Protein 7RCQ (pdb70)

B-factor: mean 12.88, std 7.91, range [1.81, 44.61]

Nearest PDB structures (foldseek):
  7rcq-assembly1_A-2  TM=1.004E+00  e=1.496E-55  Ktedonobacter racemifer
  2btm-assembly1_B  TM=9.455E-01  e=5.444E-33  Geobacillus stearothermophilus
  4y96-assembly1_A  TM=9.546E-01  e=8.063E-32  Gemmata obscuriglobus
  1kv5-assembly1_B  TM=9.465E-01  e=2.029E-26  Trypanosoma brucei brucei
  1tcd-assembly1_A  TM=9.162E-01  e=3.433E-27  Trypanosoma cruzi

Foldseek 3Di:
DEAFEAEEDADADAAQVRLLVLCVVQVVLLVVLQVDPSFHAAEYEYEPNNLVSNQVNCVCPYFYEYADAFQDQDDDDPPGHYLVRRVVRGQEYEFADVCCCPVVVDDLQRLQSNLVSCVVSNHAYAYEFEEEPVCVVVVNGLVRLLVSCCRNVPDDDLVVLLRYEYEYEHNNQAPPLDFDFLVVQLVVLVSNLVSSCVVRNDVSSVRHAYAYEGNDFLVCLLRNVVDPSHRYYHYYPCSSDSRSSSSSNSD

Secondary structure (DSSP, 8-state):
-PPPEEEEE--S---HHHHHHHHHHHHHHHHHHTTSTTPPEEEEE--GGGHHHHHHHHT---EEEES---SSSSSS-TT---HHHHHHH-SEEEES-HHHHHHS---HHHHHHHHHHHHHTT-EEEEEE---HHHHHTT-HHHHHHHHHHHHT-S--HHHHTT-EEEE--GGGSSSS-PPPHHHHHHHHHHHHHHHHHHH-HHHHHH-EEEEESS--TTTHHHHHTSTT--EEEE-GGGGSTHHHHHHHH-

InterPro domains:
  IPR000652 Triosephosphate isomerase [PF00121] (11-262)
  IPR000652 Triosephosphate isomerase [PS51440] (9-263)
  IPR000652 Triosephosphate isomerase [PTHR21139] (7-264)
  IPR000652 Triosephosphate isomerase [TIGR00419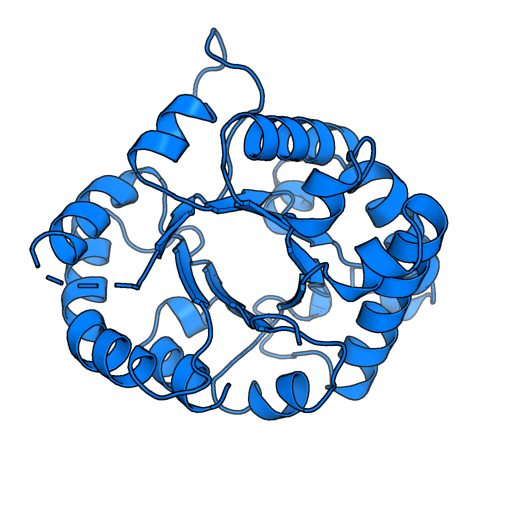] (11-256)
  IPR000652 Triosephosphate isomerase [cd00311] (11-262)
  IPR013785 Aldolase-type TIM barrel [G3DSA:3.20.20.70] (1-268)
  IPR020861 Triosephosphate isomeras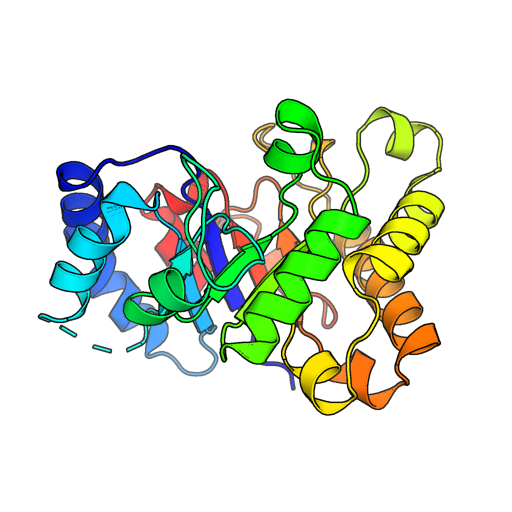e, active site [PS00171] (180-190)
  IPR022896 Triosephosphate isomerase, bacterial/eukaryotic [MF_00147_B] (8-263)
  IPR035990 Triosephosphate isomerase superfamily [SSF51351] (8-263)

Structure (mmCIF, N/CA/C/O backbone):
data_7RCQ
#
_entry.id   7RCQ
#
_cell.length_a   64.580
_cell.length_b   54.741
_cell.length_c   74.843
_cell.angle_alpha   90.000
_cell.angle_beta   115.196
_cell.angle_gamma   90.000
#
_symmetry.space_group_name_H-M   'C 1 2 1'
#
loop_
_entity.id
_entity.type
_entity.pdbx_description
1 polymer 'Triosephosphate isomerase'
2 non-polymer 'NITRATE ION'
3 water water
#
loop_
_atom_site.group_PDB
_atom_site.id
_atom_site.type_symbol
_atom_site.label_atom_id
_atom_site.label_alt_id
_atom_site.label_comp_id
_atom_site.label_asym_id
_atom_site.label_entity_id
_atom_site.label_seq_id
_atom_site.pdbx_PDB_ins_code
_atom_site.Cartn_x
_atom_site.Cartn_y
_atom_site.Cartn_z
_atom_site.occupancy
_atom_site.B_iso_or_equiv
_atom_site.auth_seq_id
_atom_site.auth_comp_id
_atom_site.auth_asym_id
_atom_site.auth_atom_id
_atom_site.pdbx_PDB_model_num
ATOM 1 N N . GLY A 1 7 ? -3.23783 18.02238 35.31324 1.000 35.49241 7 GLY A N 1
ATOM 2 C CA . GLY A 1 7 ? -3.96382 16.84374 34.88151 1.000 23.98105 7 GLY A CA 1
ATOM 3 C C . GLY A 1 7 ? -4.16405 16.79381 33.37882 1.000 30.40893 7 GLY A C 1
ATOM 4 O O . GLY A 1 7 ? -5.03084 16.08226 32.87303 1.000 30.66478 7 GLY A O 1
ATOM 5 N N . ARG A 1 8 ? -3.35906 17.55815 32.65348 1.000 21.77773 8 ARG A N 1
ATOM 6 C CA . ARG A 1 8 ? -3.44783 17.58555 31.19964 1.000 23.32825 8 ARG A CA 1
ATOM 7 C C . ARG A 1 8 ? -2.50671 16.54470 30.61173 1.000 18.16173 8 ARG A C 1
ATOM 8 O O . ARG A 1 8 ? -1.35768 16.42789 31.04030 1.000 21.31232 8 ARG A O 1
ATOM 16 N N . THR A 1 9 ? -2.99682 15.79210 29.62647 1.000 16.65499 9 THR A N 1
ATOM 17 C CA . THR A 1 9 ? -2.13065 14.85823 28.91512 1.000 17.39578 9 THR A CA 1
ATOM 18 C C . THR A 1 9 ? -1.14325 15.63237 28.05462 1.000 15.72583 9 THR A C 1
ATOM 19 O O . THR A 1 9 ? -1.54681 16.48008 27.25043 1.000 14.82802 9 THR A O 1
ATOM 23 N N . ALA A 1 10 ? 0.14462 15.33469 28.22249 1.000 15.31405 10 ALA A N 1
ATOM 24 C CA . ALA A 1 10 ? 1.19885 15.99266 27.46450 1.000 10.17515 10 ALA A CA 1
ATOM 25 C C . ALA A 1 10 ? 1.24664 15.46098 26.03409 1.000 8.23932 10 ALA A C 1
ATOM 26 O O . ALA A 1 10 ? 0.76988 14.36416 25.73393 1.000 9.07926 10 ALA A O 1
ATOM 28 N N . ILE A 1 11 ? 1.82236 16.27123 25.14523 1.000 6.16951 11 ILE A N 1
ATOM 29 C CA . ILE A 1 11 ? 1.89159 15.96283 23.71663 1.000 7.94547 11 ILE A CA 1
ATOM 30 C C . ILE A 1 11 ? 3.29028 16.27024 23.20359 1.000 5.91192 11 ILE A C 1
ATOM 31 O O . ILE A 1 11 ? 3.81894 17.36108 23.43898 1.000 6.00446 11 ILE A O 1
ATOM 36 N N . ILE A 1 12 ? 3.87864 15.31311 22.48509 1.000 6.17902 12 ILE A N 1
ATOM 37 C CA . ILE A 1 12 ? 5.11155 15.51399 21.72930 1.000 6.20815 12 ILE A CA 1
ATOM 38 C C . ILE A 1 12 ? 4.74483 15.30509 20.27003 1.000 6.22012 12 ILE A C 1
ATOM 39 O O . ILE A 1 12 ? 4.42974 14.17990 19.86118 1.000 6.75694 12 ILE A O 1
ATOM 44 N N . ALA A 1 13 ? 4.76459 16.38583 19.49449 1.000 4.81127 13 ALA A N 1
ATOM 45 C CA . ALA A 1 13 ? 4.39616 16.37123 18.08752 1.000 4.68492 13 ALA A CA 1
ATOM 46 C C . ALA A 1 13 ? 5.62172 16.67410 17.24042 1.000 5.10702 13 ALA A C 1
ATOM 47 O O . ALA A 1 13 ? 6.34155 17.64678 17.49998 1.000 6.62027 13 ALA A O 1
ATOM 49 N N . GLY A 1 14 ? 5.85602 15.84094 16.22947 1.000 3.67767 14 GLY A N 1
ATOM 50 C CA . GLY A 1 14 ? 7.01277 16.02208 15.37790 1.000 4.83133 14 GLY A CA 1
ATOM 51 C C . GLY A 1 14 ? 6.65280 16.62454 14.03681 1.000 3.23819 14 GLY A C 1
ATOM 52 O O . GLY A 1 14 ? 5.99473 15.97620 13.22015 1.000 4.40927 14 GLY A O 1
ATOM 53 N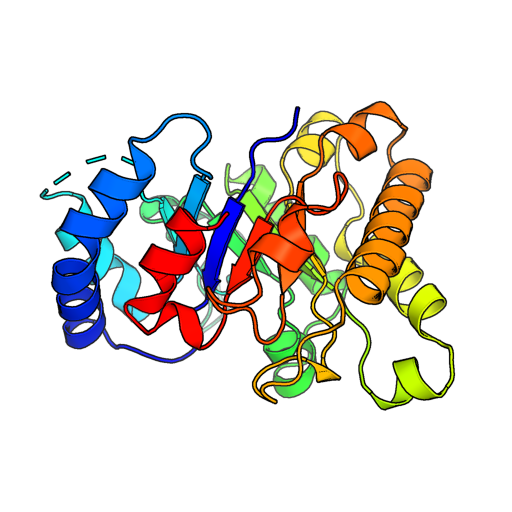 N . ASN A 1 15 ? 7.08226 17.86384 13.80454 1.000 3.82156 15 ASN A N 1
ATOM 54 C CA . ASN A 1 15 ? 6.86039 18.55116 12.53271 1.000 3.26140 15 ASN A CA 1
ATOM 55 C C . ASN A 1 15 ? 8.06167 18.30893 11.62419 1.000 4.18000 15 ASN A C 1
ATOM 56 O O . ASN A 1 15 ? 9.09975 18.95862 11.76420 1.000 4.60335 15 ASN A O 1
ATOM 61 N N . TRP A 1 16 ? 7.92458 17.37613 10.67617 1.000 4.34280 16 TRP A N 1
ATOM 62 C CA . TRP A 1 16 ? 9.03241 17.08393 9.76250 1.000 4.36544 16 TRP A CA 1
ATOM 63 C C . TRP A 1 16 ? 9.31189 18.21232 8.76978 1.000 4.28761 16 TRP A C 1
ATOM 64 O O . TRP A 1 16 ? 10.38617 18.21901 8.14487 1.000 4.60298 16 TRP A O 1
ATOM 75 N N . LYS A 1 17 ? 8.37197 19.13488 8.59342 1.000 5.42291 17 LYS A N 1
ATOM 76 C CA . LYS A 1 17 ? 8.45942 20.19734 7.57707 1.000 2.74468 17 LYS A CA 1
ATOM 77 C C . LYS A 1 17 ? 8.65343 19.52381 6.22402 1.000 2.93987 17 LYS A C 1
ATOM 78 O O . LYS A 1 17 ? 8.10864 18.43619 5.97924 1.000 4.84725 17 LYS A O 1
ATOM 84 N N . MET A 1 18 ? 9.37899 20.15463 5.30762 1.000 2.43399 18 MET A N 1
ATOM 85 C CA . MET A 1 18 ? 9.41383 19.59317 3.95410 1.000 5.65911 18 MET A CA 1
ATOM 86 C C . MET A 1 18 ? 10.67376 18.73355 3.82681 1.000 5.27446 18 MET A C 1
ATOM 87 O O . MET A 1 18 ? 11.69053 19.06044 3.21319 1.000 4.49767 18 MET A O 1
ATOM 92 N N . ASN A 1 19 ? 10.55961 17.58548 4.50151 1.000 3.81417 19 ASN A N 1
ATOM 93 C CA . ASN A 1 19 ? 11.59376 16.56518 4.58524 1.000 4.55416 19 ASN A CA 1
ATOM 94 C C . ASN A 1 19 ? 10.94643 15.19570 4.60850 1.000 3.76733 19 ASN A C 1
ATOM 95 O O . ASN A 1 19 ? 9.97421 14.98076 5.34233 1.000 4.51354 19 ASN A O 1
ATOM 100 N N . TYR A 1 20 ? 11.53670 14.28006 3.82468 1.000 3.53429 20 TYR A N 1
ATOM 101 C CA . TYR A 1 20 ? 11.24693 12.85167 3.72371 1.000 3.43885 20 TYR A CA 1
ATOM 102 C C . TYR A 1 20 ? 10.04535 12.58732 2.82831 1.000 4.25551 20 TYR A C 1
ATOM 103 O O . TYR A 1 20 ? 8.90329 12.64842 3.28963 1.000 4.70347 20 TYR A O 1
ATOM 112 N N . GLY A 1 21 ? 10.31709 12.28034 1.54718 1.000 5.16915 21 GLY A N 1
ATOM 113 C CA . GLY A 1 21 ? 9.30798 11.80702 0.63911 1.000 6.49031 21 GLY A CA 1
ATOM 114 C C . GLY A 1 21 ? 8.83280 10.41511 1.01397 1.000 4.68383 21 GLY A C 1
ATOM 115 O O . GLY A 1 21 ? 9.24325 9.85085 2.03329 1.000 4.53426 21 GLY A O 1
ATOM 116 N N . PRO A 1 22 ? 7.92554 9.85733 0.20185 1.000 4.87999 22 PRO A N 1
ATOM 117 C CA . PRO A 1 22 ? 7.28647 8.58396 0.58659 1.000 4.26043 22 PRO A CA 1
ATOM 118 C C . PRO A 1 22 ? 8.26398 7.48338 0.98729 1.000 4.91594 22 PRO A C 1
ATOM 119 O O . PRO A 1 22 ? 8.09706 6.86129 2.04991 1.000 5.47835 22 PRO A O 1
ATOM 123 N N . ARG A 1 23 ? 9.29072 7.22800 0.17238 1.000 5.01739 23 ARG A N 1
ATOM 124 C CA . ARG A 1 23 ? 10.21000 6.12727 0.46756 1.000 5.28069 23 ARG A CA 1
ATOM 125 C C . ARG A 1 23 ? 11.01334 6.40506 1.73159 1.000 6.13323 23 ARG A C 1
ATOM 126 O O . ARG A 1 23 ? 11.17540 5.52341 2.58677 1.000 7.22498 23 ARG A O 1
ATOM 128 N N . GLU A 1 24 ? 11.50354 7.63863 1.86571 1.000 5.46454 24 GLU A N 1
ATOM 129 C CA . GLU A 1 24 ? 12.32936 8.02864 3.00401 1.000 7.01929 24 GLU A CA 1
ATOM 130 C C . GLU A 1 24 ? 11.51323 8.07890 4.28896 1.000 3.99348 24 GLU A C 1
ATOM 131 O O . GLU A 1 24 ? 12.01576 7.73483 5.36913 1.000 5.33852 24 GLU A O 1
ATOM 137 N N . ALA A 1 25 ? 10.26026 8.53342 4.18550 1.000 4.64438 25 ALA A N 1
ATOM 138 C CA . ALA A 1 25 ? 9.35853 8.57654 5.33313 1.000 4.20225 25 ALA A CA 1
ATOM 139 C C . ALA A 1 25 ? 9.10270 7.18084 5.89174 1.000 4.81380 25 ALA A C 1
ATOM 140 O O . ALA A 1 25 ? 9.14194 6.97116 7.10932 1.000 4.71237 25 ALA A O 1
ATOM 142 N N . ALA A 1 26 ? 8.82033 6.21373 5.01355 1.000 4.90194 26 ALA A N 1
ATOM 143 C CA . ALA A 1 26 ? 8.61252 4.84285 5.47021 1.000 5.94480 26 ALA A CA 1
ATOM 144 C C . ALA A 1 26 ? 9.86704 4.27875 6.12537 1.000 6.47559 26 ALA A C 1
ATOM 145 O O . ALA A 1 26 ? 9.78798 3.63848 7.18172 1.000 6.83384 26 ALA A O 1
ATOM 147 N N . LYS A 1 27 ? 11.03445 4.51193 5.51497 1.000 6.12308 27 LYS A N 1
ATOM 148 C CA . LYS A 1 27 ? 12.28247 4.02412 6.09780 1.000 5.98858 27 LYS A CA 1
ATOM 149 C C . LYS A 1 27 ? 12.52636 4.63796 7.46990 1.000 7.72204 27 LYS A C 1
ATOM 150 O O . LYS A 1 27 ? 12.91936 3.93270 8.41162 1.000 7.82580 27 LYS A O 1
ATOM 152 N N . PHE A 1 28 ? 12.30536 5.95292 7.60220 1.000 4.89236 28 PHE A N 1
ATOM 153 C CA . PHE A 1 28 ? 12.53301 6.60858 8.89079 1.000 6.61438 28 PHE A CA 1
ATOM 154 C C . PHE A 1 28 ? 11.63290 6.02545 9.97080 1.000 6.30429 28 PHE A C 1
ATOM 155 O O . PHE A 1 28 ? 12.08468 5.74164 11.08805 1.000 4.40154 28 PHE A O 1
ATOM 163 N N . VAL A 1 29 ? 10.35431 5.81483 9.65409 1.000 5.05778 29 VAL A N 1
ATOM 164 C CA . VAL A 1 29 ? 9.46478 5.27311 10.67270 1.000 5.51098 29 VAL A CA 1
ATOM 165 C C . VAL A 1 29 ? 9.81180 3.82040 10.97348 1.000 7.89080 29 VAL A C 1
ATOM 166 O O . VAL A 1 29 ? 9.73209 3.38100 12.12590 1.000 7.78545 29 VAL A O 1
ATOM 170 N N . GLN A 1 30 ? 10.23064 3.05688 9.96120 1.000 6.77630 30 GLN A N 1
ATOM 171 C CA . GLN A 1 30 ? 10.72212 1.70903 10.24624 1.000 6.26677 30 GLN A CA 1
ATOM 172 C C . GLN A 1 30 ? 11.90919 1.73173 11.19395 1.000 9.72456 30 GLN A C 1
ATOM 173 O O . GLN A 1 30 ? 12.06504 0.81835 12.01153 1.000 10.67185 30 GLN A O 1
ATOM 179 N N . GLU A 1 31 ? 12.73901 2.77169 11.12138 1.000 7.36711 31 GLU A N 1
ATOM 180 C CA . GLU A 1 31 ? 13.88126 2.86416 12.02559 1.000 5.55256 31 GLU A CA 1
ATOM 181 C C . GLU A 1 31 ? 13.43867 3.18520 13.44497 1.000 7.61376 31 GLU A C 1
ATOM 182 O O . GLU A 1 31 ? 13.86443 2.52061 14.39386 1.000 7.16400 31 GLU A O 1
ATOM 188 N N . ILE A 1 32 ? 12.57456 4.19254 13.61347 1.000 6.05137 32 ILE A N 1
ATOM 189 C CA . ILE A 1 32 ? 12.27289 4.66142 14.96273 1.000 6.61728 32 ILE A CA 1
ATOM 190 C C . ILE A 1 32 ? 11.10801 3.93887 15.63830 1.000 7.70045 32 ILE A C 1
ATOM 191 O O . ILE A 1 32 ? 10.99871 4.00802 16.87088 1.000 8.30559 32 ILE A O 1
ATOM 196 N N . GLN A 1 33 ? 10.24746 3.24550 14.88770 1.000 6.80387 33 GLN A N 1
ATOM 197 C CA . GLN A 1 33 ? 8.98642 2.79372 15.47892 1.000 7.78809 33 GLN A CA 1
ATOM 198 C C . GLN A 1 33 ? 9.18087 1.79213 16.61246 1.000 8.59911 33 GLN A C 1
ATOM 199 O O . GLN A 1 33 ? 8.50642 1.92605 17.64887 1.000 7.16197 33 GLN A O 1
ATOM 205 N N . PRO A 1 34 ? 10.02957 0.77024 16.49469 1.000 8.46716 34 PRO A N 1
ATOM 206 C CA . PRO A 1 34 ? 10.13281 -0.18072 17.61704 1.000 7.10558 34 PRO A CA 1
ATOM 207 C C . PRO A 1 34 ? 10.51927 0.48177 18.93485 1.000 8.16736 34 PRO A C 1
ATOM 208 O O . PRO A 1 34 ? 9.84818 0.26603 19.95682 1.000 11.07615 34 PRO A O 1
ATOM 212 N N . ALA A 1 35 ? 11.56634 1.30640 18.94037 1.000 6.25979 35 ALA A N 1
ATOM 213 C CA . ALA A 1 35 ? 11.97914 1.97679 20.16802 1.000 7.30196 35 ALA A CA 1
ATOM 214 C C . ALA A 1 35 ? 10.95543 3.02030 20.61063 1.000 8.28144 35 ALA A C 1
ATOM 215 O O . ALA A 1 35 ? 10.68873 3.16039 21.80876 1.000 8.78471 35 ALA A O 1
ATOM 217 N N . LEU A 1 36 ? 10.36971 3.75813 19.66312 1.000 8.67007 36 LEU A N 1
ATOM 218 C CA . LEU A 1 36 ? 9.40376 4.79311 20.03261 1.000 7.60927 36 LEU A CA 1
ATOM 219 C C . LEU A 1 36 ? 8.16604 4.17614 20.66323 1.000 8.43579 36 LEU A C 1
ATOM 220 O O . LEU A 1 36 ? 7.68069 4.65619 21.69414 1.000 10.02447 36 LEU A O 1
ATOM 225 N N . SER A 1 37 ? 7.64617 3.10641 20.05635 1.000 9.73954 37 SER A N 1
ATOM 226 C CA . SER A 1 37 ? 6.48083 2.42184 20.61485 1.000 12.58181 37 SER A CA 1
ATOM 227 C C . SER A 1 37 ? 6.77268 1.89043 22.00839 1.000 15.82722 37 SER A C 1
ATOM 228 O O . SER A 1 37 ? 5.91622 1.95532 22.89875 1.000 14.45248 37 SER A O 1
ATOM 231 N N . GLU A 1 38 ? 7.97337 1.34979 22.21771 1.000 9.01610 38 GLU A N 1
ATOM 232 C CA . GLU A 1 38 ? 8.30163 0.83757 23.54256 1.000 10.48329 38 GLU A CA 1
ATOM 233 C C . GLU A 1 38 ? 8.40974 1.97217 24.55122 1.000 13.84184 38 GLU A C 1
ATOM 234 O O . GLU A 1 38 ? 7.93896 1.84658 25.68995 1.000 15.43910 38 GLU A O 1
ATOM 236 N N . ALA A 1 39 ? 8.98865 3.10258 24.14323 1.000 9.68966 39 ALA A N 1
ATOM 237 C CA . ALA A 1 39 ? 9.07793 4.24912 25.04139 1.000 12.67193 39 ALA A CA 1
ATOM 238 C C . ALA A 1 39 ? 7.69322 4.73419 25.44472 1.000 14.82979 39 ALA A C 1
ATOM 239 O O . ALA A 1 39 ? 7.47019 5.10874 26.60334 1.000 14.10403 39 ALA A O 1
ATOM 241 N N . LEU A 1 40 ? 6.74117 4.70481 24.51024 1.000 9.56389 40 LEU A N 1
ATOM 242 C CA . LEU A 1 40 ? 5.39938 5.19766 24.79152 1.000 9.58931 40 LEU A CA 1
ATOM 243 C C . LEU A 1 40 ? 4.59414 4.24578 25.66819 1.000 16.93292 40 LEU A C 1
ATOM 244 O O . LEU A 1 40 ? 3.50561 4.61776 26.11079 1.000 13.76835 40 LEU A O 1
ATOM 249 N N . GLN A 1 41 ? 5.09624 3.03684 25.92638 1.000 16.59872 41 GLN A N 1
ATOM 250 C CA . GLN A 1 41 ? 4.39909 2.11151 26.80981 1.000 16.55920 41 GLN A CA 1
ATOM 251 C C . GLN A 1 41 ? 4.57853 2.47004 28.27919 1.000 17.57314 41 GLN A C 1
ATOM 252 O O . GLN A 1 41 ? 3.82212 1.97441 29.12349 1.000 22.45351 41 GLN A O 1
ATOM 254 N N . ALA A 1 42 ? 5.55896 3.30744 28.60260 1.000 16.88918 42 ALA A N 1
ATOM 255 C CA . ALA A 1 42 ? 5.83290 3.63904 29.98722 1.000 20.96990 42 ALA A CA 1
ATOM 256 C C . ALA A 1 42 ? 4.72511 4.53043 30.54664 1.000 20.94509 42 ALA A C 1
ATOM 257 O O . ALA A 1 42 ? 4.16049 5.36202 29.83022 1.000 15.47222 42 ALA A O 1
ATOM 259 N N . PRO A 1 43 ? 4.39127 4.37673 31.82689 1.000 19.68375 43 PRO A N 1
ATOM 260 C CA . PRO A 1 43 ? 3.35759 5.23551 32.41293 1.000 18.57035 43 PRO A CA 1
ATOM 261 C C . PRO A 1 43 ? 3.77518 6.69855 32.37591 1.000 16.24036 43 PRO A C 1
ATOM 262 O O . PRO A 1 43 ? 4.94811 7.03323 32.53923 1.000 20.21706 43 PRO A O 1
ATOM 266 N N . GLY A 1 44 ? 2.80239 7.57191 32.13540 1.000 16.59192 44 GLY A N 1
ATOM 267 C CA . GLY A 1 44 ? 3.08896 8.98674 32.03874 1.000 18.41930 44 GLY A CA 1
ATOM 268 C C . GLY A 1 44 ? 3.70982 9.40638 30.72871 1.000 14.62416 44 GLY A C 1
ATOM 269 O O . GLY A 1 44 ? 4.23033 10.52114 30.63500 1.000 15.97849 44 GLY A O 1
ATOM 270 N N . SER A 1 45 ? 3.70381 8.53213 29.73340 1.000 11.74052 45 SER A N 1
ATOM 271 C CA . SER A 1 45 ? 4.18885 8.90877 28.41935 1.000 12.36448 45 SER A CA 1
ATOM 272 C C . SER A 1 45 ? 3.24286 9.91836 27.78184 1.000 10.92314 45 SER A C 1
ATOM 273 O O . SER A 1 45 ? 2.03544 9.89596 28.03007 1.000 11.41299 45 SER A O 1
ATOM 276 N N . PRO A 1 46 ? 3.76236 10.80174 26.93881 1.000 11.10466 46 PRO A N 1
ATOM 277 C CA . PRO A 1 46 ? 2.89455 11.73453 26.22260 1.000 7.94701 46 PRO A CA 1
ATOM 278 C C . PRO A 1 46 ? 2.19359 11.05845 25.04921 1.000 8.79020 46 PRO A C 1
ATOM 279 O O . PRO A 1 46 ? 2.56975 9.97755 24.59195 1.000 8.89870 46 PRO A O 1
ATOM 283 N N . LEU A 1 47 ? 1.13922 11.72161 24.57811 1.000 10.12284 47 LEU A N 1
ATOM 284 C CA . LEU A 1 47 ? 0.64226 11.48676 23.22761 1.000 8.36138 47 LEU A CA 1
ATOM 285 C C . LEU A 1 47 ? 1.70389 11.87993 22.21012 1.000 6.27322 47 LEU A C 1
ATOM 286 O O . LEU A 1 47 ? 2.30922 12.94767 22.30913 1.000 8.11538 47 LEU A O 1
ATOM 291 N N . CYS A 1 48 ? 1.94127 11.00882 21.23668 1.000 7.34291 48 CYS A N 1
ATOM 292 C CA . CYS A 1 48 ? 3.00626 11.21007 20.26108 1.000 7.51298 48 CYS A CA 1
ATOM 293 C C . CYS A 1 48 ? 2.42736 11.26362 18.84916 1.000 7.72607 48 CYS A C 1
ATOM 294 O O . CYS A 1 48 ? 1.71399 10.34797 18.42756 1.000 6.72797 48 CYS A O 1
ATOM 297 N N . ILE A 1 49 ? 2.74500 12.32907 18.11552 1.000 4.71715 49 ILE A N 1
ATOM 298 C CA . ILE A 1 49 ? 2.17165 12.56651 16.79428 1.000 4.99670 49 ILE A CA 1
ATOM 299 C C . ILE A 1 49 ? 3.30917 12.82723 15.81216 1.000 4.53448 49 ILE A C 1
ATOM 300 O O . ILE A 1 49 ? 4.14878 13.69507 16.05765 1.000 6.18554 49 ILE A O 1
ATOM 305 N N . LEU A 1 50 ? 3.33590 12.08314 14.70390 1.000 2.95887 50 LEU A N 1
ATOM 306 C CA . LEU A 1 50 ? 4.29339 12.32088 13.62206 1.000 4.68556 50 LEU A CA 1
ATOM 307 C C . LEU A 1 50 ? 3.58835 13.08848 12.52262 1.000 3.60312 50 LEU A C 1
ATOM 308 O O . LEU A 1 50 ? 2.49537 12.69508 12.11159 1.000 6.34561 50 LEU A O 1
ATOM 313 N N . CYS A 1 51 ? 4.22244 14.15649 12.02038 1.000 4.25546 51 CYS A N 1
ATOM 314 C CA . CYS A 1 51 ? 3.59982 15.01080 11.00417 1.000 4.82147 51 CYS A CA 1
ATOM 315 C C . CYS A 1 51 ? 4.49407 15.06248 9.77031 1.000 3.86326 51 CYS A C 1
ATOM 316 O O . CYS A 1 51 ? 5.24625 16.02575 9.56923 1.000 4.23831 51 CYS A O 1
ATOM 319 N N . PRO A 1 52 ? 4.39913 14.06416 8.90635 1.000 3.31581 52 PRO A N 1
ATOM 320 C CA . PRO A 1 52 ? 5.18885 14.04419 7.67439 1.000 4.66542 52 PRO A CA 1
ATOM 321 C C . PRO A 1 52 ? 4.56427 14.91590 6.60315 1.000 4.92842 52 PRO A C 1
ATOM 322 O O . PRO A 1 52 ? 3.42243 15.38311 6.75337 1.000 4.91873 52 PRO A O 1
ATOM 326 N N . PRO A 1 53 ? 5.27354 15.13831 5.49146 1.000 3.28491 53 PRO A N 1
ATOM 327 C CA . PRO A 1 53 ? 4.65132 15.81324 4.34640 1.000 2.98036 53 PRO A CA 1
ATOM 328 C C . PRO A 1 53 ? 3.41198 15.06045 3.88004 1.000 4.34412 53 PRO A C 1
ATOM 329 O O . PRO A 1 53 ? 3.32789 13.83868 4.00138 1.000 3.29068 53 PRO A O 1
ATOM 333 N N . ALA A 1 54 ? 2.45964 15.79398 3.29270 1.000 4.13792 54 ALA A N 1
ATOM 334 C CA . ALA A 1 54 ? 1.17353 15.16141 2.99062 1.000 3.16494 54 ALA A CA 1
ATOM 335 C C . ALA A 1 54 ? 1.32843 14.01404 1.99997 1.000 4.59254 54 ALA A C 1
ATOM 336 O O . ALA A 1 54 ? 0.58719 13.01987 2.07312 1.000 4.70281 54 ALA A O 1
ATOM 338 N N . ILE A 1 55 ? 2.27051 14.14515 1.06416 1.000 2.69571 55 ILE A N 1
ATOM 339 C CA . ILE A 1 55 ? 2.47860 13.13500 0.02997 1.000 4.18204 55 ILE A CA 1
ATOM 340 C C . ILE A 1 55 ? 3.00625 11.83864 0.62916 1.000 4.02309 55 ILE A C 1
ATOM 341 O O . ILE A 1 55 ? 2.86929 10.76931 0.01833 1.000 3.76669 55 ILE A O 1
ATOM 346 N N . SER A 1 56 ? 3.57569 11.91181 1.83869 1.000 4.04933 56 SER A N 1
ATOM 347 C CA . SER A 1 56 ? 4.21439 10.79186 2.51834 1.000 4.66687 56 SER A CA 1
ATOM 348 C C . SER A 1 56 ? 3.33711 10.16245 3.59536 1.000 4.43483 56 SER A C 1
ATOM 349 O O . SER A 1 56 ? 3.75691 9.18578 4.22547 1.000 4.90516 56 SER A O 1
ATOM 352 N N . LEU A 1 57 ? 2.12025 10.67822 3.80790 1.000 4.51293 57 LEU A N 1
ATOM 353 C CA . LEU A 1 57 ? 1.26425 10.15897 4.87627 1.000 5.75198 57 LEU A CA 1
ATOM 354 C C . LEU A 1 57 ? 0.91699 8.69141 4.64581 1.000 5.69603 57 LEU A C 1
ATOM 355 O O . LEU A 1 57 ? 0.99917 7.87349 5.56427 1.000 6.58463 57 LEU A O 1
ATOM 360 N N . ALA A 1 58 ? 0.55054 8.32650 3.41432 1.000 5.02832 58 ALA A N 1
ATOM 361 C CA . ALA A 1 58 ? 0.14427 6.94441 3.17104 1.000 6.47086 58 ALA A CA 1
ATOM 362 C C . ALA A 1 58 ? 1.28468 5.97434 3.45237 1.000 5.92727 58 ALA A C 1
ATOM 363 O O . ALA A 1 58 ? 1.06453 4.87747 3.98311 1.000 7.48399 58 ALA A O 1
ATOM 365 N N . ALA A 1 59 ? 2.50707 6.35285 3.07885 1.000 7.15168 59 ALA A N 1
ATOM 366 C CA . ALA A 1 59 ? 3.64672 5.46588 3.29449 1.000 6.59548 59 ALA A CA 1
ATOM 367 C C . ALA A 1 59 ? 3.89528 5.25058 4.78316 1.000 7.27625 59 ALA A C 1
ATOM 368 O O . ALA A 1 59 ? 4.21432 4.13723 5.21479 1.000 9.18217 59 ALA A O 1
ATOM 370 N N . VAL A 1 60 ? 3.74186 6.30237 5.58534 1.000 6.35045 60 VAL A N 1
ATOM 371 C CA . VAL A 1 60 ? 3.91502 6.15446 7.02543 1.000 5.36284 60 VAL A CA 1
ATOM 372 C C . VAL A 1 60 ? 2.75735 5.36598 7.61955 1.000 7.17890 60 VAL A C 1
ATOM 373 O O . VAL A 1 60 ? 2.95809 4.50710 8.48365 1.000 8.55947 60 VAL A O 1
ATOM 377 N N . ARG A 1 61 ? 1.53142 5.64815 7.16908 1.000 6.05863 61 ARG A N 1
ATOM 378 C CA . ARG A 1 61 ? 0.37055 4.89104 7.62722 1.000 11.00846 61 ARG A CA 1
ATOM 379 C C . ARG A 1 61 ? 0.58194 3.39448 7.43225 1.000 9.90573 61 ARG A C 1
ATOM 380 O O . ARG A 1 61 ? 0.29211 2.59478 8.33312 1.000 12.14492 61 ARG A O 1
ATOM 388 N N . ALA A 1 62 ? 1.13987 3.00246 6.27980 1.000 8.76434 62 ALA A N 1
ATOM 389 C CA . ALA A 1 62 ? 1.32213 1.58657 5.97549 1.000 12.71487 62 ALA A CA 1
ATOM 390 C C . ALA A 1 62 ? 2.32116 0.93552 6.92419 1.000 14.93863 62 ALA A C 1
ATOM 391 O O . ALA A 1 62 ? 2.16051 -0.23326 7.29230 1.000 16.01098 62 ALA A O 1
ATOM 393 N N . VAL A 1 63 ? 3.35604 1.67690 7.32865 1.000 9.72292 63 VAL A N 1
ATOM 394 C CA . VAL A 1 63 ? 4.32582 1.15524 8.28708 1.000 9.09060 63 VAL A CA 1
ATOM 395 C C . VAL A 1 63 ? 3.69738 1.00574 9.66516 1.000 12.07208 63 VAL A C 1
ATOM 396 O O . VAL A 1 63 ? 3.92891 0.01071 10.36448 1.000 16.00974 63 VAL A O 1
ATOM 400 N N . LEU A 1 64 ? 2.90940 1.99475 10.08518 1.000 10.90101 64 LEU A N 1
ATOM 401 C CA . LEU A 1 64 ? 2.33841 1.97794 11.42836 1.000 13.04892 64 LEU A CA 1
ATOM 402 C C . LEU A 1 64 ? 1.23825 0.93875 11.57192 1.000 17.97357 64 LEU A C 1
ATOM 403 O O . LEU A 1 64 ? 0.95571 0.50031 12.69078 1.000 17.91526 64 LEU A O 1
ATOM 408 N N . ASP A 1 65 ? 0.59725 0.55882 10.47709 1.000 17.77372 65 ASP A N 1
ATOM 409 C CA . ASP A 1 65 ? -0.56043 -0.31905 10.54276 1.000 25.03845 65 ASP A CA 1
ATOM 410 C C . ASP A 1 65 ? -0.19338 -1.79019 10.39160 1.000 26.08244 65 ASP A C 1
ATOM 411 O O . ASP A 1 65 ? -1.09049 -2.64060 10.35930 1.000 32.10775 65 ASP A O 1
ATOM 416 N N . ILE A 1 66 ? 1.09523 -2.11044 10.31478 1.000 26.60298 66 ILE A N 1
ATOM 417 C CA . ILE A 1 66 ? 1.54261 -3.49496 10.23941 1.000 27.30737 66 ILE A CA 1
ATOM 418 C C . ILE A 1 66 ? 1.37420 -4.17614 11.59447 1.000 31.84999 66 ILE A C 1
ATOM 419 O O . ILE A 1 66 ? 1.81259 -3.65429 12.61986 1.000 28.95844 66 ILE A O 1
ATOM 424 N N . GLN A 1 74 ? -0.39809 4.49244 21.17828 1.000 29.38611 74 GLN A N 1
ATOM 425 C CA . GLN A 1 74 ? -0.33638 4.41633 19.72575 1.000 23.18410 74 GLN A CA 1
ATOM 426 C C . GLN A 1 74 ? 0.20114 5.71714 19.14078 1.000 19.53240 74 GLN A C 1
ATOM 427 O O . GLN A 1 74 ? -0.27017 6.80096 19.47543 1.000 23.94867 74 GLN A O 1
ATOM 429 N N . ILE A 1 75 ? 1.19007 5.58467 18.26106 1.000 13.40914 75 ILE A N 1
ATOM 430 C CA . ILE A 1 75 ? 1.73575 6.72072 17.52537 1.000 8.50697 75 ILE A CA 1
ATOM 431 C C . ILE A 1 75 ? 0.66844 7.22507 16.56722 1.000 9.71270 75 ILE A C 1
ATOM 432 O O . ILE A 1 75 ? 0.13564 6.45156 15.76200 1.000 10.15295 75 ILE A O 1
ATOM 437 N N . GLU A 1 76 ? 0.34016 8.51627 16.66046 1.000 7.84566 76 GLU A N 1
ATOM 438 C CA . GLU A 1 76 ? -0.65437 9.13327 15.79224 1.000 7.64183 76 GLU A CA 1
ATOM 439 C C . GLU A 1 76 ? 0.01641 9.91344 14.67061 1.000 5.98055 76 GLU A C 1
ATOM 440 O O . GLU A 1 76 ? 1.20942 10.22037 14.71890 1.000 6.51426 76 GLU A O 1
ATOM 446 N N . LEU A 1 77 ? -0.77225 10.20870 13.63755 1.000 7.29021 77 LEU A N 1
ATOM 447 C CA . LEU A 1 77 ? -0.27902 10.85241 12.43751 1.000 3.71698 77 LEU A CA 1
ATOM 448 C C . LEU A 1 77 ? -1.01130 12.17978 12.27630 1.000 3.80586 77 LEU A C 1
ATOM 449 O O . LEU A 1 77 ? -2.21176 12.26964 12.54964 1.000 5.36990 77 LEU A O 1
ATOM 454 N N . GLY A 1 78 ? -0.27471 13.21716 11.88046 1.000 3.63635 78 GLY A N 1
ATOM 455 C CA . GLY A 1 78 ? -0.85713 14.52082 11.66323 1.000 4.19166 78 GLY A CA 1
ATOM 456 C C . GLY A 1 78 ? -0.37469 15.11648 10.35442 1.000 4.61031 78 GLY A C 1
ATOM 457 O O . GLY A 1 78 ? 0.67549 14.74861 9.81803 1.000 4.84750 78 GLY A O 1
ATOM 458 N N . ALA A 1 79 ? -1.16099 16.05364 9.84304 1.000 3.83337 79 ALA A N 1
ATOM 459 C CA . ALA A 1 79 ? -0.76845 16.78255 8.64652 1.000 3.26914 79 ALA A CA 1
ATOM 460 C C . ALA A 1 79 ? -0.18537 18.13179 9.04358 1.000 3.72676 79 ALA A C 1
ATOM 461 O O . ALA A 1 79 ? -0.40635 18.62170 10.15469 1.000 4.28897 79 ALA A O 1
ATOM 463 N N . GLN A 1 80 ? 0.57951 18.72661 8.11891 1.000 3.58552 80 GLN A N 1
ATOM 464 C CA . GLN A 1 80 ? 1.27817 19.98612 8.38585 1.000 3.31127 80 GLN A CA 1
ATOM 465 C C . GLN A 1 80 ? 0.47046 21.21570 7.99868 1.000 4.17464 80 GLN A C 1
ATOM 466 O O . GLN A 1 80 ? 0.88075 22.33822 8.33279 1.000 3.89430 80 GLN A O 1
ATOM 472 N N . ASN A 1 81 ? -0.64906 21.02476 7.30324 1.000 4.32354 81 ASN A N 1
ATOM 473 C CA . ASN A 1 81 ? -1.51713 22.09082 6.81958 1.000 3.68721 81 ASN A CA 1
ATOM 474 C C . ASN A 1 81 ? -2.67346 21.43665 6.07979 1.000 2.78748 81 ASN A C 1
ATOM 475 O O . ASN A 1 81 ? -2.54865 20.30804 5.59941 1.000 4.30157 81 ASN A O 1
ATOM 480 N N . MET A 1 82 ? -3.80294 22.14704 6.02073 1.000 4.27922 82 MET A N 1
ATOM 481 C CA . MET A 1 82 ? -4.89493 21.81371 5.12052 1.000 3.69072 82 MET A CA 1
AT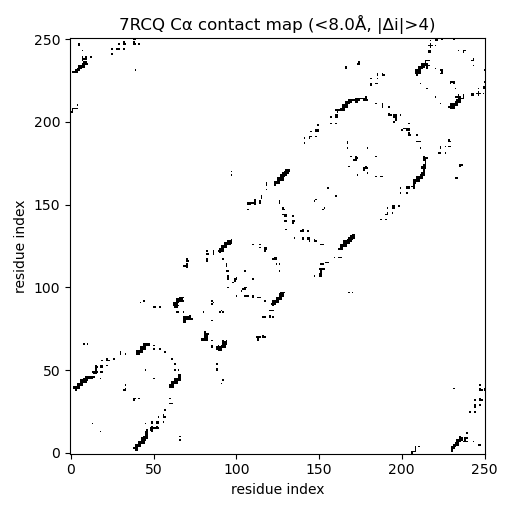OM 482 C C . MET A 1 82 ? -5.66489 23.09279 4.83106 1.000 5.26355 82 MET A C 1
ATOM 483 O O . MET A 1 82 ? -5.43037 24.12749 5.45553 1.000 4.38594 82 MET A O 1
ATOM 488 N N . TYR A 1 83 ? -6.61939 23.00583 3.90469 1.000 3.41100 83 TYR A N 1
ATOM 489 C CA . TYR A 1 83 ? -7.54079 24.10737 3.64100 1.000 5.03712 83 TYR A CA 1
ATOM 490 C C . TYR A 1 83 ? -8.83809 23.90187 4.43161 1.000 5.02430 83 TYR A C 1
ATOM 491 O O . TYR A 1 83 ? -9.07165 22.83890 5.00670 1.000 6.67893 83 TYR A O 1
ATOM 500 N N . PHE A 1 84 ? -9.71336 24.91984 4.43433 1.000 3.37635 84 PHE A N 1
ATOM 501 C CA . PHE A 1 84 ? -10.85865 24.86759 5.34711 1.000 6.25343 84 PHE A CA 1
ATOM 502 C C . PHE A 1 84 ? -12.18468 24.49150 4.68583 1.000 7.34333 84 PHE A C 1
ATOM 503 O O . PHE A 1 84 ? -13.12983 24.14811 5.40635 1.000 8.82868 84 PHE A O 1
ATOM 511 N N . GLU A 1 85 ? -12.29487 24.56118 3.35835 1.000 5.48691 85 GLU A N 1
ATOM 512 C CA . GLU A 1 85 ? -13.53227 24.14282 2.70976 1.000 7.33707 85 GLU A CA 1
ATOM 513 C C . GLU A 1 85 ? -13.62383 22.61482 2.64998 1.000 6.48418 85 GLU A C 1
ATOM 514 O O . GLU A 1 85 ? -12.62592 21.90282 2.76221 1.000 5.96003 85 GLU A O 1
ATOM 520 N N . GLU A 1 86 ? -14.85098 22.11049 2.45629 1.000 6.07962 86 GLU A N 1
ATOM 521 C CA . GLU A 1 86 ? -15.07997 20.66828 2.44088 1.000 7.58753 86 GLU A CA 1
ATOM 522 C C . GLU A 1 86 ? -14.43079 20.01259 1.23040 1.000 7.62079 86 GLU A C 1
ATOM 523 O O . GLU A 1 86 ? -13.95356 18.87181 1.30928 1.000 7.29689 86 GLU A O 1
ATOM 529 N N . LYS A 1 87 ? -14.43353 20.71625 0.10112 1.000 6.98725 87 LYS A N 1
ATOM 530 C CA . LYS A 1 87 ? -14.02322 20.22923 -1.21467 1.000 5.75011 87 LYS A CA 1
ATOM 531 C C . LYS A 1 87 ? -14.12389 21.41502 -2.16391 1.000 7.09921 87 LYS A C 1
ATOM 532 O O . LYS A 1 87 ? -14.71996 22.44340 -1.82903 1.000 8.18670 87 LYS A O 1
ATOM 538 N N . GLY A 1 88 ? -13.53138 21.27448 -3.34210 1.000 6.05529 88 GLY A N 1
ATOM 539 C CA . GLY A 1 88 ? -13.84165 22.22299 -4.39062 1.000 7.44419 88 GLY A CA 1
ATOM 540 C C . GLY A 1 88 ? -12.61377 22.71552 -5.13071 1.000 6.92257 88 GLY A C 1
ATOM 541 O O . GLY A 1 88 ? -11.55893 22.08144 -5.13926 1.000 5.58955 88 GLY A O 1
ATOM 542 N N . ALA A 1 89 ? -12.79428 23.87830 -5.75403 1.000 5.51470 89 ALA A N 1
ATOM 543 C CA . ALA A 1 89 ? -11.89054 24.37219 -6.79420 1.000 7.50747 89 ALA A CA 1
ATOM 544 C C . ALA A 1 89 ? -10.76628 25.17990 -6.14739 1.000 5.40297 89 ALA A C 1
ATOM 545 O O . ALA A 1 89 ? -10.67037 26.40734 -6.25203 1.000 5.05135 89 ALA A O 1
ATOM 547 N N . PHE A 1 90 ? -9.89640 24.44538 -5.45460 1.000 4.85341 90 PHE A N 1
ATOM 548 C CA . PHE A 1 90 ? -8.73759 25.01571 -4.76205 1.000 5.29497 90 PHE A CA 1
ATOM 549 C C . PHE A 1 90 ? -7.52461 24.16567 -5.13061 1.000 5.11810 90 PHE A C 1
ATOM 550 O O . PHE A 1 90 ? -7.07543 23.33740 -4.34016 1.000 4.39179 90 PHE A O 1
ATOM 558 N N . THR A 1 91 ? -7.01367 24.37539 -6.35090 1.000 4.87140 91 THR A N 1
ATOM 559 C CA . THR A 1 91 ? -5.91303 23.56431 -6.86168 1.000 3.96581 91 THR A CA 1
ATOM 560 C C . THR A 1 91 ? -4.72801 23.59326 -5.89950 1.000 4.85972 91 THR A C 1
ATOM 561 O O . THR A 1 91 ? -4.28811 24.66561 -5.47509 1.000 4.89673 91 THR A O 1
ATOM 565 N N . GLY A 1 92 ? -4.22944 22.40489 -5.53084 1.000 2.64999 92 GLY A N 1
ATOM 566 C CA . GLY A 1 92 ? -3.07353 22.28681 -4.66662 1.000 3.94351 92 GLY A CA 1
ATOM 567 C C . GLY A 1 92 ? -3.37942 22.11019 -3.19555 1.000 4.13446 92 GLY A C 1
ATOM 568 O O . GLY A 1 92 ? -2.44267 21.87878 -2.40721 1.000 3.82192 92 GLY A O 1
ATOM 569 N N . GLU A 1 93 ? -4.64632 22.20002 -2.79993 1.000 3.32425 93 GLU A N 1
ATOM 570 C CA . GLU A 1 93 ? -5.02694 22.12182 -1.39459 1.000 3.60257 93 GLU A CA 1
ATOM 571 C C . GLU A 1 93 ? -5.60517 20.75059 -1.07194 1.000 4.26773 93 GLU A C 1
ATOM 572 O O . GLU A 1 93 ? -6.08147 20.02509 -1.95125 1.000 3.15007 93 GLU A O 1
ATOM 578 N N . ILE A 1 94 ? -5.55269 20.40002 0.21348 1.000 3.38851 94 ILE A N 1
ATOM 579 C CA . ILE A 1 94 ? -6.19200 19.18669 0.71285 1.000 2.42578 94 ILE A CA 1
ATOM 580 C C . ILE A 1 94 ? -7.22458 19.57278 1.76984 1.000 3.77842 94 ILE A C 1
ATOM 581 O O . ILE A 1 94 ? -7.07190 20.56302 2.49495 1.000 4.98314 94 ILE A O 1
ATOM 586 N N . SER A 1 95 ? -8.30554 18.77395 1.84466 1.000 3.58284 95 SER A N 1
ATOM 587 C CA . SER A 1 95 ? -9.45364 19.13228 2.67192 1.000 3.55009 95 SER A CA 1
ATOM 588 C C . SER A 1 95 ? -9.44305 18.39470 4.00735 1.000 4.41720 95 SER A C 1
ATOM 589 O O . SER A 1 95 ? -8.73817 17.39572 4.17328 1.000 4.54368 95 SER A O 1
ATOM 592 N N . PRO A 1 96 ? -10.21853 18.87835 4.99343 1.000 4.11457 96 PRO A N 1
ATOM 593 C CA . PRO A 1 96 ? -10.25467 18.19905 6.30634 1.000 4.58062 96 PRO A CA 1
ATOM 594 C C . PRO A 1 96 ? -10.71227 16.75108 6.20290 1.000 4.88738 96 PRO A C 1
ATOM 595 O O . PRO A 1 96 ? -10.20012 15.87461 6.90570 1.000 5.79335 96 PRO A O 1
ATOM 599 N N . ASN A 1 97 ? -11.64453 16.48615 5.29120 1.000 5.50347 97 ASN A N 1
ATOM 600 C CA . ASN A 1 97 ? -12.12972 15.13060 5.06965 1.000 9.05006 97 ASN A CA 1
ATOM 601 C C . ASN A 1 97 ? -10.98305 14.21447 4.64059 1.000 7.31071 97 ASN A C 1
ATOM 602 O O . ASN A 1 97 ? -10.88505 13.06950 5.09671 1.000 7.61709 97 ASN A O 1
ATOM 607 N N . MET A 1 98 ? -10.11057 14.71128 3.75148 1.000 4.57231 98 MET A N 1
ATOM 608 C CA . MET A 1 98 ? -8.97430 13.93916 3.25047 1.000 3.87098 98 MET A CA 1
ATOM 609 C C . MET A 1 98 ? -7.99811 13.64483 4.37506 1.000 4.28412 98 MET A C 1
ATOM 610 O O . MET A 1 98 ? -7.54141 12.50829 4.54117 1.000 4.71538 98 MET A O 1
ATOM 615 N N . VAL A 1 99 ? -7.65102 14.68638 5.13712 1.000 4.15085 99 VAL A N 1
ATOM 616 C CA . VAL A 1 99 ? -6.71507 14.55047 6.24751 1.000 4.32798 99 VAL A CA 1
ATOM 617 C C . VAL A 1 99 ? -7.23114 13.53453 7.25660 1.000 6.08982 99 VAL A C 1
ATOM 618 O O . VAL A 1 99 ? -6.47253 12.69971 7.76402 1.000 4.97162 99 VAL A O 1
ATOM 622 N N . HIS A 1 100 ? -8.52838 13.58559 7.56167 1.000 5.71813 100 HIS A N 1
ATOM 623 C CA . HIS A 1 100 ? -9.08025 12.66753 8.54996 1.000 6.03299 100 HIS A CA 1
ATOM 624 C C . HIS A 1 100 ? -8.95373 11.20077 8.13585 1.000 5.73172 100 HIS A C 1
ATOM 625 O O . HIS A 1 100 ? -8.97861 10.32076 9.00553 1.000 6.68230 100 HIS A O 1
ATOM 632 N N . GLU A 1 101 ? -8.83807 10.90622 6.83913 1.000 4.77131 101 GLU A N 1
ATOM 633 C CA . GLU A 1 101 ? -8.72195 9.50518 6.43746 1.000 3.99795 101 GLU A CA 1
ATOM 634 C C . GLU A 1 101 ? -7.42743 8.88744 6.93174 1.000 7.58696 101 GLU A C 1
ATOM 635 O O . GLU A 1 101 ? -7.36783 7.67550 7.15510 1.000 8.06640 101 GLU A O 1
ATOM 641 N N . LEU A 1 102 ? -6.39436 9.70272 7.13087 1.000 5.21469 102 LEU A N 1
ATOM 642 C CA . LEU A 1 102 ? -5.08012 9.20098 7.49183 1.000 6.62301 102 LEU A CA 1
ATOM 643 C C . LEU A 1 102 ? -4.54394 9.73261 8.81343 1.000 8.06079 102 LEU A C 1
ATOM 644 O O . LEU A 1 102 ? -3.53846 9.20105 9.30378 1.000 6.38467 102 LEU A O 1
ATOM 649 N N . CYS A 1 103 ? -5.17146 10.75675 9.39783 1.000 4.27050 103 CYS A N 1
ATOM 650 C CA . CYS A 1 103 ? -4.57211 11.54063 10.47130 1.000 3.84151 103 CYS A CA 1
ATOM 651 C C . CYS A 1 103 ? -5.59116 11.82777 11.55726 1.000 3.87742 103 CYS A C 1
ATOM 652 O O . CYS A 1 103 ? -6.78403 11.94400 11.28550 1.000 5.38214 103 CYS A O 1
ATOM 655 N N . THR A 1 104 ? -5.09160 11.99650 12.77920 1.000 3.99004 104 THR A N 1
ATOM 656 C CA . THR A 1 104 ? -5.88501 12.52458 13.88551 1.000 3.95628 104 THR A CA 1
ATOM 657 C C . THR A 1 104 ? -5.70782 14.02200 14.08957 1.000 4.84214 104 THR A C 1
ATOM 658 O O . THR A 1 104 ? -6.53254 14.63686 14.77470 1.000 5.69583 104 THR A O 1
ATOM 662 N N . THR A 1 105 ? -4.66504 14.61556 13.51472 1.000 4.28870 105 THR A N 1
ATOM 663 C CA . THR A 1 105 ? -4.15616 15.91185 13.95040 1.000 2.83522 105 THR A CA 1
ATOM 664 C C . THR A 1 105 ? -3.75560 16.73358 12.73218 1.000 4.10538 105 THR A C 1
ATOM 665 O O . THR A 1 105 ? -3.44921 16.18291 11.68021 1.000 4.17340 105 THR A O 1
ATOM 669 N N . VAL A 1 106 ? -3.76248 18.06185 12.87305 1.000 3.42518 106 VAL A N 1
ATOM 670 C CA . VAL A 1 106 ? -3.25865 18.92488 11.79868 1.000 2.92496 106 VAL A CA 1
ATOM 671 C C . VAL A 1 106 ? -2.60709 20.15890 12.42293 1.000 3.90639 106 VAL A C 1
ATOM 672 O O . VAL A 1 106 ? -3.17689 20.77655 13.32746 1.000 4.50898 106 VAL A O 1
ATOM 676 N N . ILE A 1 107 ? -1.38889 20.49859 11.95546 1.000 2.36341 107 ILE A N 1
ATOM 677 C CA . ILE A 1 107 ? -0.70829 21.72750 12.36028 1.000 2.66941 107 ILE A CA 1
ATOM 678 C C . ILE A 1 107 ? -1.27480 22.87522 11.54413 1.000 3.64409 107 ILE A C 1
ATOM 679 O O . ILE A 1 107 ? -1.45314 22.75341 10.32770 1.000 3.99576 107 ILE A O 1
ATOM 684 N N . LEU A 1 108 ? -1.55411 23.99721 12.20771 1.000 4.95005 108 LEU A N 1
ATOM 685 C CA . LEU A 1 108 ? -2.17339 25.14490 11.56053 1.000 3.51665 108 LEU A CA 1
ATOM 686 C C . LEU A 1 108 ? -1.49366 26.42248 12.00987 1.000 4.52841 108 LEU A C 1
ATOM 687 O O . LEU A 1 108 ? -1.17603 26.58285 13.19445 1.000 5.23706 108 LEU A O 1
ATOM 692 N N . GLY A 1 109 ? -1.27613 27.32366 11.05771 1.000 6.54864 109 GLY A N 1
ATOM 693 C CA . GLY A 1 109 ? -0.72126 28.61398 11.40370 1.000 5.37903 109 GLY A CA 1
ATOM 694 C C . GLY A 1 109 ? 0.74216 28.59637 11.74972 1.000 4.49778 109 GLY A C 1
ATOM 695 O O . GLY A 1 109 ? 1.22289 29.52907 12.40765 1.000 5.20968 109 GLY A O 1
ATOM 696 N N . HIS A 1 110 ? 1.47378 27.56574 11.33114 1.000 4.13352 110 HIS A N 1
ATOM 697 C CA . HIS A 1 110 ? 2.91416 27.59091 11.52781 1.000 4.43698 110 HIS A CA 1
ATOM 698 C C . HIS A 1 110 ? 3.49041 28.89888 11.00772 1.000 4.60124 110 HIS A C 1
ATOM 699 O O . HIS A 1 110 ? 3.04286 29.43117 9.98583 1.000 5.58077 110 HIS A O 1
ATOM 706 N N . SER A 1 111 ? 4.50166 29.41743 11.71844 1.000 6.34131 111 SER A N 1
ATOM 707 C CA . SER A 1 111 ? 5.06093 30.70906 11.33330 1.000 6.46602 111 SER A CA 1
ATOM 708 C C . SER A 1 111 ? 5.62740 30.67891 9.92163 1.000 6.89236 111 SER A C 1
ATOM 709 O O . SER A 1 111 ? 5.63903 31.70713 9.23555 1.000 6.56010 111 SER A O 1
ATOM 712 N N . GLU A 1 112 ? 6.08254 29.51589 9.45523 1.000 5.96794 112 GLU A N 1
ATOM 713 C CA . GLU A 1 112 ? 6.58458 29.46026 8.08883 1.000 6.96837 112 GLU A CA 1
ATOM 714 C C . GLU A 1 112 ? 5.46354 29.70358 7.08417 1.000 8.37325 112 GLU A C 1
ATOM 715 O O . GLU A 1 112 ? 5.69891 30.29682 6.02177 1.000 7.67695 112 GLU A O 1
ATOM 721 N N . ARG A 1 113 ? 4.23596 29.28568 7.41502 1.000 5.42693 113 ARG A N 1
ATOM 722 C CA . ARG A 1 113 ? 3.10312 29.55120 6.53327 1.000 5.10319 113 ARG A CA 1
ATOM 723 C C . ARG A 1 113 ? 2.59316 30.98296 6.68139 1.000 5.82883 113 ARG A C 1
ATOM 724 O O . ARG A 1 113 ? 2.17044 31.58499 5.69038 1.000 7.03197 113 ARG A O 1
ATOM 732 N N . ARG A 1 114 ? 2.64591 31.54817 7.89470 1.000 5.85326 114 ARG A N 1
ATOM 733 C CA . ARG A 1 114 ? 2.25610 32.94752 8.05897 1.000 7.75905 114 ARG A CA 1
ATOM 734 C C . ARG A 1 114 ? 3.21147 33.88088 7.32956 1.000 10.61138 114 ARG A C 1
ATOM 735 O O . ARG A 1 114 ? 2.78312 34.89217 6.75885 1.000 11.87022 114 ARG A O 1
ATOM 743 N N . THR A 1 115 ? 4.50441 33.56521 7.33582 1.000 8.89169 115 THR A N 1
ATOM 744 C CA . THR A 1 115 ? 5.49939 34.45527 6.75291 1.000 9.90052 115 THR A CA 1
ATOM 745 C C . THR A 1 115 ? 5.70014 34.21525 5.25579 1.000 11.95276 115 THR A C 1
ATOM 746 O O . THR A 1 115 ? 5.60803 35.15430 4.46089 1.000 17.36219 115 THR A O 1
ATOM 750 N N . TYR A 1 116 ? 5.96282 32.97357 4.84167 1.000 8.16321 116 TYR A N 1
ATOM 751 C CA . TYR A 1 116 ? 6.21963 32.74177 3.41885 1.000 11.67859 116 TYR A CA 1
ATOM 752 C C . TYR A 1 116 ? 4.95293 32.69478 2.57759 1.000 10.53666 116 TYR A C 1
ATOM 753 O O . TYR A 1 116 ? 4.98862 33.04953 1.39133 1.000 11.10120 116 TYR A O 1
ATOM 762 N N . PHE A 1 117 ? 3.83410 32.24199 3.13743 1.000 7.87454 117 PHE A N 1
ATOM 763 C CA . PHE A 1 117 ? 2.65569 31.99759 2.31900 1.000 9.20795 117 PHE A CA 1
ATOM 764 C C . PHE A 1 117 ? 1.47322 32.85276 2.76251 1.000 10.28110 117 PHE A C 1
ATOM 765 O O . PHE A 1 117 ? 0.33213 32.58971 2.37241 1.000 14.37047 117 PHE A O 1
ATOM 773 N N . GLY A 1 118 ? 1.73287 33.87613 3.57290 1.000 9.03823 118 GLY A N 1
ATOM 774 C CA . GLY A 1 118 ? 0.74889 34.90712 3.83970 1.000 14.61553 118 GLY A CA 1
ATOM 775 C C . GLY A 1 118 ? -0.46304 34.49915 4.64775 1.000 12.40847 118 GLY A C 1
ATOM 776 O O . GLY A 1 118 ? -1.47689 35.20311 4.60749 1.000 11.27981 118 GLY A O 1
ATOM 777 N N . GLU A 1 119 ? -0.39795 33.39985 5.39480 1.000 8.84067 119 GLU A N 1
ATOM 778 C CA . GLU A 1 119 ? -1.56310 32.98258 6.16617 1.000 7.98097 119 GLU A CA 1
ATOM 779 C C . GLU A 1 119 ? -1.82739 33.96886 7.29689 1.000 9.14376 119 GLU A C 1
ATOM 780 O O . GLU A 1 119 ? -0.90698 34.43198 7.96866 1.000 9.77038 119 GLU A O 1
ATOM 786 N N . THR A 1 120 ? -3.09839 34.29806 7.48666 1.000 9.87892 120 THR A N 1
ATOM 787 C CA . THR A 1 120 ? -3.54834 35.27169 8.46933 1.000 10.52847 120 THR A CA 1
ATOM 788 C C . THR A 1 120 ? -4.17976 34.55799 9.65286 1.000 7.96337 120 THR A C 1
ATOM 789 O O . THR A 1 120 ? -4.55252 33.38932 9.55934 1.000 8.25024 120 THR A O 1
ATOM 793 N N . ASP A 1 121 ? -4.31721 35.28764 10.77022 1.000 7.40910 121 ASP A N 1
ATOM 794 C CA . ASP A 1 121 ? -5.08002 34.76471 11.89951 1.000 6.09905 121 ASP A CA 1
ATOM 795 C C . ASP A 1 121 ? -6.46963 34.32247 11.46310 1.000 5.78974 121 ASP A C 1
ATOM 796 O O . ASP A 1 121 ? -6.97474 33.28736 11.89732 1.000 7.23444 121 ASP A O 1
ATOM 801 N N . GLU A 1 122 ? -7.10255 35.11255 10.60334 1.000 7.22247 122 GLU A N 1
ATOM 802 C CA . GLU A 1 122 ? -8.45489 34.81350 10.15571 1.000 5.47885 122 GLU A CA 1
ATOM 803 C C . GLU A 1 122 ? -8.51195 33.48991 9.39725 1.000 7.28494 122 GLU A C 1
ATOM 804 O O . GLU A 1 122 ? -9.40104 32.65529 9.63818 1.000 5.53760 122 GLU A O 1
ATOM 810 N N . LEU A 1 123 ? -7.54315 33.26489 8.50919 1.000 6.48767 123 LEU A N 1
ATOM 811 C CA . LEU A 1 123 ? -7.50022 32.00678 7.76873 1.000 7.27398 123 LEU A CA 1
ATOM 812 C C . LEU A 1 123 ? -7.17315 30.84912 8.69744 1.000 6.83642 123 LEU A C 1
ATOM 813 O O . LEU A 1 123 ? -7.74857 29.76261 8.57391 1.000 4.76453 123 LEU A O 1
ATOM 818 N N . VAL A 1 124 ? -6.26936 31.07254 9.65553 1.000 6.05878 124 VAL A N 1
ATOM 819 C CA . VAL A 1 124 ? -5.94827 30.02941 10.62144 1.000 4.21032 124 VAL A CA 1
ATOM 820 C C . VAL A 1 124 ? -7.18997 29.61938 11.40268 1.000 5.20839 124 VAL A C 1
ATOM 821 O O . VAL A 1 124 ? -7.43098 28.42730 11.62806 1.000 5.00502 124 VAL A O 1
ATOM 825 N N . ASN A 1 125 ? -8.00122 30.59599 11.81981 1.000 5.14724 125 ASN A N 1
ATOM 826 C CA . ASN A 1 125 ? -9.21184 30.27700 12.57275 1.000 5.59890 125 ASN A CA 1
ATOM 827 C C . ASN A 1 125 ? -10.19513 29.47189 11.73533 1.000 4.30917 125 ASN A C 1
ATOM 828 O O . ASN A 1 125 ? -10.84150 28.54299 12.24146 1.000 5.25358 125 ASN A O 1
ATOM 833 N N . LYS A 1 126 ? -10.34423 29.82494 10.45247 1.000 5.12159 126 LYS A N 1
ATOM 834 C CA . LYS A 1 126 ? -11.21800 29.03382 9.59527 1.000 5.71487 126 LYS A CA 1
ATOM 835 C C . LYS A 1 126 ? -10.75675 27.58460 9.54525 1.000 5.11946 126 LYS A C 1
ATOM 836 O O . LYS A 1 126 ? -11.57335 26.66330 9.62758 1.000 3.69199 126 LYS A O 1
ATOM 842 N N . LYS A 1 127 ? -9.45068 27.37188 9.39025 1.000 4.99802 127 LYS A N 1
ATOM 843 C CA . LYS A 1 127 ? -8.91006 26.01794 9.36603 1.000 4.76563 127 LYS A CA 1
ATOM 844 C C . LYS A 1 127 ? -9.08029 25.32658 10.71005 1.000 4.69544 127 LYS A C 1
ATOM 845 O O . LYS A 1 127 ? -9.30612 24.11090 10.76332 1.000 6.24501 127 LYS A O 1
ATOM 851 N N . THR A 1 128 ? -8.97031 26.08304 11.80161 1.000 5.78372 128 THR A N 1
ATOM 852 C CA . THR A 1 128 ? -9.12735 25.50067 13.12867 1.000 4.19606 128 THR A CA 1
ATOM 853 C C . THR A 1 128 ? -10.54563 24.98452 13.34180 1.000 5.27436 128 THR A C 1
ATOM 854 O O . THR A 1 128 ? -10.74172 23.86422 13.83142 1.000 5.94661 128 THR A O 1
ATOM 858 N N . LEU A 1 129 ? -11.55361 25.78965 12.99204 1.000 5.33526 129 LEU A N 1
ATOM 859 C CA . LEU A 1 129 ? -12.92883 25.31358 13.11968 1.000 5.19075 129 LEU A CA 1
ATOM 860 C C . LEU A 1 129 ? -13.17566 24.11476 12.22103 1.000 5.46246 129 LEU A C 1
ATOM 861 O O . LEU A 1 129 ? -13.85111 23.15687 12.61983 1.000 5.80037 129 LEU A O 1
ATOM 866 N N . ALA A 1 130 ? -12.64783 24.15671 10.99508 1.000 4.50192 130 ALA A N 1
ATOM 867 C CA . ALA A 1 130 ? -12.81140 23.03063 10.08482 1.000 5.98363 130 ALA A CA 1
ATOM 868 C C . ALA A 1 130 ? -12.19534 21.75957 10.66173 1.000 6.34781 130 ALA A C 1
ATOM 869 O O . ALA A 1 130 ? -12.77008 20.67172 10.54426 1.000 6.37874 130 ALA A O 1
ATOM 871 N N . ALA A 1 131 ? -11.01049 21.87150 11.27104 1.000 5.38004 131 ALA A N 1
ATOM 872 C CA . ALA A 1 131 ? -10.41237 20.71131 11.92288 1.000 5.19148 131 ALA A CA 1
ATOM 873 C C . ALA A 1 131 ? -11.34019 20.16440 12.99422 1.000 6.53900 131 ALA A C 1
ATOM 874 O O . ALA A 1 131 ? -11.68511 18.97934 12.98667 1.000 6.35435 131 ALA A O 1
ATOM 876 N N . LEU A 1 132 ? -11.78584 21.03346 13.90207 1.000 5.51628 132 LEU A N 1
ATOM 877 C CA . LEU A 1 132 ? -12.59691 20.58196 15.02765 1.000 6.05573 132 LEU A CA 1
ATOM 878 C C . LEU A 1 132 ? -13.89602 19.94494 14.55981 1.000 8.20181 132 LEU A C 1
ATOM 879 O O . LEU A 1 132 ? -14.35478 18.95610 15.14189 1.000 9.42874 132 LEU A O 1
ATOM 884 N N . ARG A 1 133 ? -14.50274 20.49846 13.51378 1.000 6.31137 133 ARG A N 1
ATOM 885 C CA . ARG A 1 133 ? -15.78530 20.00718 13.02931 1.000 7.27842 133 ARG A CA 1
ATOM 886 C C . ARG A 1 133 ? -15.65356 18.73007 12.21475 1.000 11.17002 133 ARG A C 1
ATOM 887 O O . ARG A 1 133 ? -16.67282 18.11737 11.86681 1.000 11.21592 133 ARG A O 1
ATOM 895 N N . HIS A 1 134 ? -14.42382 18.29882 11.93997 1.000 8.47622 134 HIS A N 1
ATOM 896 C CA . HIS A 1 134 ? -14.14515 17.01387 11.31786 1.000 8.64162 134 HIS A CA 1
ATOM 897 C C . HIS A 1 134 ? -13.40622 16.07615 12.25368 1.000 12.92312 134 HIS A C 1
ATOM 898 O O . HIS A 1 134 ? -12.74571 15.14521 11.78513 1.000 13.14113 134 HIS A O 1
ATOM 905 N N . GLU A 1 135 ? -13.47617 16.32758 13.56338 1.000 9.38302 135 GLU A N 1
ATOM 906 C CA . GLU A 1 135 ? -12.87326 15.43768 14.55805 1.000 16.35975 135 GLU A CA 1
ATOM 907 C C . GLU A 1 135 ? -11.36485 15.30582 14.34424 1.000 14.88400 135 GLU A C 1
ATOM 908 O O . GLU A 1 135 ? -10.77600 14.23292 14.50651 1.000 15.06407 135 GLU A O 1
ATOM 914 N N . LEU A 1 136 ? -10.73536 16.40859 13.96209 1.000 7.11607 136 LEU A N 1
ATOM 915 C CA . LEU A 1 136 ? -9.28735 16.52475 13.93825 1.000 5.59315 136 LEU A CA 1
ATOM 916 C C . LEU A 1 136 ? -8.83425 17.40314 15.09258 1.000 5.32416 136 LEU A C 1
ATOM 917 O O . LEU A 1 136 ? -9.51176 18.36430 15.45473 1.000 7.56702 136 LEU A O 1
ATOM 922 N N . ARG A 1 137 ? -7.68073 17.06357 15.65681 1.000 4.54164 137 ARG A N 1
ATOM 923 C CA . ARG A 1 137 ? -7.05260 17.85737 16.69962 1.000 5.32049 137 ARG A CA 1
ATOM 924 C C . ARG A 1 137 ? -6.19143 18.91710 16.02831 1.000 6.57178 137 ARG A C 1
ATOM 925 O O . ARG A 1 137 ? -5.21345 18.55891 15.35996 1.000 5.71225 137 ARG A O 1
ATOM 933 N N . PRO A 1 138 ? -6.51662 20.20791 16.14107 1.000 5.78816 138 PRO A N 1
ATOM 934 C CA . PRO A 1 138 ? -5.63566 21.24046 15.58258 1.000 4.25608 138 PRO A CA 1
ATOM 935 C C . PRO A 1 138 ? -4.52974 21.61646 16.55388 1.000 4.77784 138 PRO A C 1
ATOM 936 O O . PRO A 1 138 ? -4.75242 21.76411 17.75889 1.000 5.70576 138 PRO A O 1
ATOM 940 N N . ILE A 1 139 ? -3.32297 21.76970 16.02252 1.000 3.62919 139 ILE A N 1
ATOM 941 C CA . ILE A 1 139 ? -2.21430 22.33964 16.78262 1.000 5.76290 139 ILE A CA 1
ATOM 942 C C . ILE A 1 139 ? -1.96085 23.71398 16.18154 1.000 6.46078 139 ILE A C 1
ATOM 943 O O . ILE A 1 139 ? -1.34366 23.82657 15.11741 1.000 5.40634 139 ILE A O 1
ATOM 948 N N . VAL A 1 140 ? -2.43526 24.75575 16.86163 1.000 4.39934 140 VAL A N 1
ATOM 949 C CA . VAL A 1 140 ? -2.44548 26.11654 16.32842 1.000 4.40305 140 VAL A CA 1
ATOM 950 C C . VAL A 1 140 ? -1.20311 26.85454 16.82336 1.000 4.86493 140 VAL A C 1
ATOM 951 O O . VAL A 1 140 ? -1.00645 27.00674 18.03500 1.000 5.86555 140 VAL A O 1
ATOM 955 N N . CYS A 1 141 ? -0.36858 27.31042 15.88399 1.000 5.11637 141 CYS A N 1
ATOM 956 C CA . CYS A 1 141 ? 0.91211 27.93844 16.20402 1.000 4.83566 141 CYS A CA 1
ATOM 957 C C . CYS A 1 141 ? 0.77511 29.44950 16.30395 1.000 6.70155 141 CYS A C 1
ATOM 958 O O . CYS A 1 141 ? 0.25033 30.08762 15.38591 1.000 6.40127 141 CYS A O 1
ATOM 961 N N . ILE A 1 142 ? 1.28922 30.01885 17.39525 1.000 7.58521 142 ILE A N 1
ATOM 962 C CA . ILE A 1 142 ? 1.34932 31.46512 17.57190 1.000 6.73848 142 ILE A CA 1
ATOM 963 C C . ILE A 1 142 ? 2.74099 31.84082 18.06731 1.000 8.58794 142 ILE A C 1
ATOM 964 O O . ILE A 1 142 ? 3.47443 31.01962 18.61968 1.000 8.87169 142 ILE A O 1
ATOM 969 N N . GLY A 1 143 ? 3.13038 33.09083 17.81523 1.000 9.43463 143 GLY A N 1
ATOM 970 C CA . GLY A 1 143 ? 4.44243 33.52639 18.26080 1.000 11.76832 143 GLY A CA 1
ATOM 971 C C . GLY A 1 143 ? 4.93549 34.82240 17.65032 1.000 15.86945 143 GLY A C 1
ATOM 972 O O . GLY A 1 143 ? 4.52207 35.20184 16.54990 1.000 13.08208 143 GLY A O 1
ATOM 973 N N . GLU A 1 144 ? 5.82867 35.50665 18.36662 1.000 15.70948 144 GLU A N 1
ATOM 974 C CA . GLU A 1 144 ? 6.39112 36.78553 17.95898 1.000 14.74202 144 GLU A CA 1
ATOM 975 C C . GLU A 1 144 ? 7.74912 36.57712 17.30057 1.000 13.38982 144 GLU A C 1
ATOM 976 O O . GLU A 1 144 ? 8.43735 35.58490 17.55116 1.000 13.00316 144 GLU A O 1
ATOM 982 N N . ASN A 1 145 ? 8.13236 37.52880 16.44490 1.000 15.46824 145 ASN A N 1
ATOM 983 C CA . ASN A 1 145 ? 9.42556 37.46296 15.78267 1.000 14.86952 145 ASN A CA 1
ATOM 984 C C . ASN A 1 145 ? 10.46949 38.23667 16.58888 1.000 20.20203 145 ASN A C 1
ATOM 985 O O . ASN A 1 145 ? 10.18760 38.79230 17.65561 1.000 17.87511 145 ASN A O 1
ATOM 990 N N . GLU A 1 146 ? 11.70061 38.26219 16.07109 1.000 21.69220 146 GLU A N 1
ATOM 991 C CA . GLU A 1 146 ? 12.80383 38.88232 16.79994 1.000 22.67958 146 GLU A CA 1
ATOM 992 C C . GLU A 1 146 ? 12.55468 40.36903 17.02614 1.000 20.02591 146 GLU A C 1
ATOM 993 O O . GLU A 1 146 ? 12.76141 40.88074 18.13255 1.000 18.83029 146 GLU A O 1
ATOM 995 N N . GLN A 1 147 ? 12.12343 41.08408 15.98133 1.000 19.76938 147 GLN A N 1
ATOM 996 C CA . GLN A 1 147 ? 11.91799 42.52511 16.10678 1.000 23.91572 147 GLN A CA 1
ATOM 997 C C . GLN A 1 147 ? 10.81638 42.83644 17.11125 1.000 26.59681 147 GLN A C 1
ATOM 998 O O . GLN A 1 147 ? 10.95635 43.74650 17.93829 1.000 23.02564 147 GLN A O 1
ATOM 1000 N N . GLN A 1 148 ? 9.71032 42.08854 17.04951 1.000 20.03015 148 GLN A N 1
ATOM 1001 C CA . GLN A 1 148 ? 8.62994 42.26234 18.01181 1.000 19.09991 148 GLN A CA 1
ATOM 1002 C C . GLN A 1 148 ? 9.10589 41.95409 19.42331 1.000 17.61621 148 GLN A C 1
ATOM 1003 O O . GLN A 1 148 ? 8.71315 42.62708 20.38377 1.000 20.63916 148 GLN A O 1
ATOM 1009 N N . HIS A 1 149 ? 9.95253 40.93192 19.56843 1.000 19.26981 149 HIS A N 1
ATOM 1010 C CA . HIS A 1 149 ? 10.42309 40.55392 20.89343 1.000 17.28661 149 HIS A CA 1
ATOM 1011 C C . HIS A 1 149 ? 11.36419 41.61475 21.44526 1.000 21.74479 149 HIS A C 1
ATOM 1012 O O . HIS A 1 149 ? 11.25694 42.00282 22.61384 1.000 19.62148 149 HIS A O 1
ATOM 1019 N N . GLU A 1 150 ? 12.27724 42.11141 20.60420 1.000 22.13337 150 GLU A N 1
ATOM 1020 C CA . GLU A 1 150 ? 13.25505 43.09536 21.05698 1.000 25.13528 150 GLU A CA 1
ATOM 1021 C C . GLU A 1 150 ? 12.59254 44.40935 21.45263 1.000 24.55903 150 GLU A C 1
ATOM 1022 O O . GLU A 1 150 ? 13.04896 45.07555 22.38993 1.000 25.23612 150 GLU A O 1
ATOM 1024 N N . SER A 1 151 ? 11.51605 44.78786 20.76974 1.000 23.51533 151 SER A N 1
ATOM 1025 C CA . SER A 1 151 ? 10.81787 46.04026 21.02099 1.000 24.32221 151 SER A CA 1
ATOM 1026 C C . SER A 1 151 ? 9.73838 45.92704 22.09372 1.000 25.25378 151 SER A C 1
ATOM 1027 O O . SER A 1 151 ? 8.96880 46.87602 22.27799 1.000 29.87961 151 SER A O 1
ATOM 1030 N N . GLY A 1 152 ? 9.65161 44.79599 22.79176 1.000 22.59736 152 GLY A N 1
ATOM 1031 C CA . GLY A 1 152 ? 8.70835 44.66224 23.88528 1.000 18.00479 152 GLY A CA 1
ATOM 1032 C C . GLY A 1 152 ? 7.27014 44.40512 23.49504 1.000 24.11696 152 GLY A C 1
ATOM 1033 O O . GLY A 1 152 ? 6.38099 44.55063 24.33717 1.000 23.91863 152 GLY A O 1
ATOM 1034 N N . GLU A 1 153 ? 7.01065 44.00530 22.25025 1.000 21.31935 153 GLU A N 1
ATOM 1035 C CA . GLU A 1 153 ? 5.65453 43.81791 21.75156 1.000 22.96801 153 GLU A CA 1
ATOM 1036 C C . GLU A 1 153 ? 5.15683 42.38204 21.88983 1.000 18.96782 153 GLU A C 1
ATOM 1037 O O . GLU A 1 153 ? 4.07591 42.06705 21.37861 1.000 21.57322 153 GLU A O 1
ATOM 1039 N N . THR A 1 154 ? 5.90766 41.51614 22.57721 1.000 18.67917 154 THR A N 1
ATOM 1040 C CA . THR A 1 154 ? 5.53924 40.10269 22.64637 1.000 17.95952 154 THR A CA 1
ATOM 1041 C C . THR A 1 154 ? 4.12523 39.91899 23.18876 1.000 20.14175 154 THR A C 1
ATOM 1042 O O . THR A 1 154 ? 3.31747 39.17822 22.61313 1.000 17.50177 154 THR A O 1
ATOM 1046 N N . ALA A 1 155 ? 3.80395 40.58784 24.29920 1.000 18.87706 155 ALA A N 1
ATOM 1047 C CA . ALA A 1 155 ? 2.49567 40.39015 24.91454 1.000 19.65447 155 ALA A CA 1
ATOM 1048 C C . ALA A 1 155 ? 1.37265 40.83211 23.98560 1.000 18.38522 155 ALA A C 1
ATOM 1049 O O . ALA A 1 155 ? 0.34281 40.15250 23.87365 1.000 16.82445 155 ALA A O 1
ATOM 1051 N N . HIS A 1 156 ? 1.55443 41.96210 23.29811 1.000 19.04599 156 HIS A N 1
ATOM 1052 C CA . HIS A 1 156 ? 0.50718 42.44599 22.40891 1.000 21.99732 156 HIS A CA 1
ATOM 1053 C C . HIS A 1 156 ? 0.30249 41.49861 21.23520 1.000 16.58835 156 HIS A C 1
ATOM 1054 O O . HIS A 1 156 ? -0.83570 41.25416 20.81851 1.000 19.13013 156 HIS A O 1
ATOM 1061 N N . ILE A 1 157 ? 1.39186 40.97922 20.67398 1.000 15.36095 157 ILE A N 1
ATOM 1062 C CA . ILE A 1 157 ? 1.27365 40.04690 19.55292 1.000 17.38381 157 ILE A CA 1
ATOM 1063 C C . ILE A 1 157 ? 0.52394 38.79423 19.99185 1.000 14.16679 157 ILE A C 1
ATOM 1064 O O . ILE A 1 157 ? -0.39427 38.32497 19.31012 1.000 14.27273 157 ILE A O 1
ATOM 1069 N N . ILE A 1 158 ? 0.89782 38.24401 21.15002 1.000 15.38227 158 ILE A N 1
ATOM 1070 C CA . ILE A 1 158 ? 0.25687 37.03153 21.65843 1.000 18.36886 158 ILE A CA 1
ATOM 1071 C C . ILE A 1 158 ? -1.24164 37.24828 21.83397 1.000 14.91128 158 ILE A C 1
ATOM 1072 O O . ILE A 1 158 ? -2.06158 36.42738 21.40230 1.000 14.60930 158 ILE A O 1
ATOM 1077 N N . THR A 1 159 ? -1.62151 38.35040 22.48666 1.000 15.29559 159 THR A N 1
ATOM 1078 C CA . THR A 1 159 ? -3.03692 38.64236 22.69855 1.000 16.53985 159 THR A CA 1
ATOM 1079 C C . THR A 1 159 ? -3.78434 38.70884 21.37634 1.000 15.70959 159 THR A C 1
ATOM 1080 O O . THR A 1 159 ? -4.86963 38.13413 21.22706 1.000 14.85802 159 THR A O 1
ATOM 1084 N N . THR A 1 160 ? -3.21842 39.42296 20.40672 1.000 13.87649 160 THR A N 1
ATOM 1085 C CA . THR A 1 160 ? -3.86152 39.55852 19.10747 1.000 14.50985 160 THR A CA 1
ATOM 1086 C C . THR A 1 160 ? -4.04879 38.19893 18.44990 1.000 14.79067 160 THR A C 1
ATOM 1087 O O . THR A 1 160 ? -5.12606 37.89061 17.93196 1.000 11.53201 160 THR A O 1
ATOM 1091 N N . GLN A 1 161 ? -3.00683 37.36656 18.47601 1.000 12.36664 161 GLN A N 1
ATOM 1092 C CA . GLN A 1 161 ? -3.08136 36.07858 17.78917 1.000 9.98255 161 GLN A CA 1
ATOM 1093 C C . GLN A 1 161 ? -4.04209 35.11749 18.48359 1.000 10.14614 161 GLN A C 1
ATOM 1094 O O . GLN A 1 161 ? -4.75357 34.36028 17.81681 1.000 8.71403 161 GLN A O 1
ATOM 1100 N N . VAL A 1 162 ? -4.08817 35.12285 19.81656 1.000 12.39668 162 VAL A N 1
ATOM 1101 C CA . VAL A 1 162 ? -5.03769 34.25560 20.51193 1.000 10.78773 162 VAL A CA 1
ATOM 1102 C C . VAL A 1 162 ? -6.46802 34.64753 20.16725 1.000 11.59467 162 VAL A C 1
ATOM 1103 O O . VAL A 1 162 ? -7.28669 33.80394 19.78579 1.000 9.27081 162 VAL A O 1
ATOM 1107 N N . ARG A 1 163 ? -6.79121 35.94014 20.29945 1.000 12.80161 163 ARG A N 1
ATOM 1108 C CA . ARG A 1 163 ? -8.16682 36.38368 20.09652 1.000 12.00742 163 ARG A CA 1
ATOM 1109 C C . ARG A 1 163 ? -8.64490 36.13411 18.67068 1.000 10.26536 163 ARG A C 1
ATOM 1110 O O . ARG A 1 163 ? -9.84614 35.94394 18.44461 1.000 13.38222 163 ARG A O 1
ATOM 1112 N N . ALA A 1 164 ? -7.73849 36.13995 17.69656 1.000 9.30798 164 ALA A N 1
ATOM 1113 C CA . ALA A 1 164 ? -8.15533 35.95467 16.31206 1.000 8.89299 164 ALA A CA 1
ATOM 1114 C C . ALA A 1 164 ? -7.99501 34.51652 15.81779 1.000 8.76431 164 ALA A C 1
ATOM 1115 O O . ALA A 1 164 ? -8.93911 33.95117 15.24460 1.000 7.85656 164 ALA A O 1
ATOM 1117 N N . SER A 1 165 ? -6.82395 33.90284 16.03756 1.000 7.42501 165 SER A N 1
ATOM 1118 C CA . SER A 1 165 ? -6.61424 32.52789 15.58327 1.000 7.04232 165 SER A CA 1
ATOM 1119 C C . SER A 1 165 ? -7.47616 31.52757 16.34849 1.000 6.58306 165 SER A C 1
ATOM 1120 O O . SER A 1 165 ? -7.88689 30.51030 15.77751 1.000 5.82818 165 SER A O 1
ATOM 1123 N N . LEU A 1 166 ? -7.74419 31.77857 17.63632 1.000 6.37588 166 LEU A N 1
ATOM 1124 C CA . LEU A 1 166 ? -8.43370 30.82263 18.49413 1.000 6.98828 166 LEU A CA 1
ATOM 1125 C C . LEU A 1 166 ? -9.83998 31.28908 18.84814 1.000 6.26421 166 LEU A C 1
ATOM 1126 O O . LEU A 1 166 ? -10.38163 30.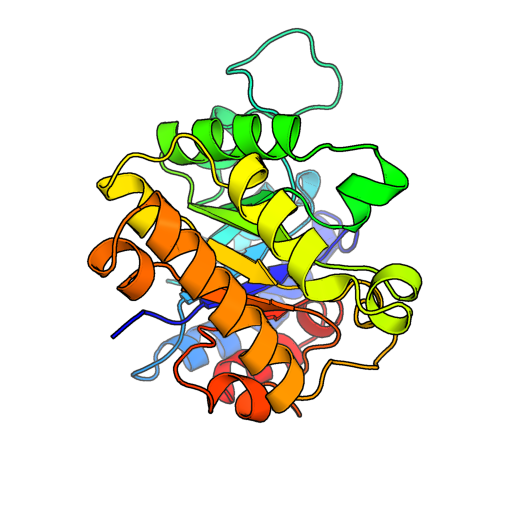92995 19.89323 1.000 7.03088 166 LEU A O 1
ATOM 1131 N N . ALA A 1 167 ? -10.44360 32.07071 17.96387 1.000 6.55669 167 ALA A N 1
ATOM 1132 C CA . ALA A 1 167 ? -11.79811 32.57160 18.13040 1.000 6.62496 167 ALA A CA 1
ATOM 1133 C C . ALA A 1 167 ? -12.83985 31.48436 17.84865 1.000 6.89576 167 ALA A C 1
ATOM 1134 O O . ALA A 1 167 ? -12.54406 30.42663 17.28836 1.000 4.69251 167 ALA A O 1
ATOM 1136 N N . ASN A 1 168 ? -14.08870 31.76568 18.24488 1.000 5.07416 168 ASN A N 1
ATOM 1137 C CA . ASN A 1 168 ? -15.29327 31.03710 17.83805 1.000 5.30371 168 ASN A CA 1
ATOM 1138 C C . ASN A 1 168 ? -15.44894 29.65562 18.46148 1.000 6.61146 168 ASN A C 1
ATOM 1139 O O . ASN A 1 168 ? -16.32608 28.89360 18.02962 1.000 6.98572 168 ASN A O 1
ATOM 1144 N N . LEU A 1 169 ? -14.63334 29.29050 19.43982 1.000 5.65195 169 LEU A N 1
ATOM 1145 C CA . LEU A 1 169 ? -14.68380 27.93224 19.97930 1.000 7.79291 169 LEU A CA 1
ATOM 1146 C C . LEU A 1 169 ? -15.84414 27.72436 20.95660 1.000 8.76780 169 LEU A C 1
ATOM 1147 O O . LEU A 1 169 ? -16.12351 28.57519 21.80828 1.000 9.06414 169 LEU A O 1
ATOM 1152 N N . THR A 1 170 ? -16.51968 26.57919 20.83484 1.000 9.83307 170 THR A N 1
ATOM 1153 C CA . THR A 1 170 ? -17.45441 26.15377 21.87459 1.000 12.08767 170 THR A CA 1
ATOM 1154 C C . THR A 1 170 ? -16.68458 25.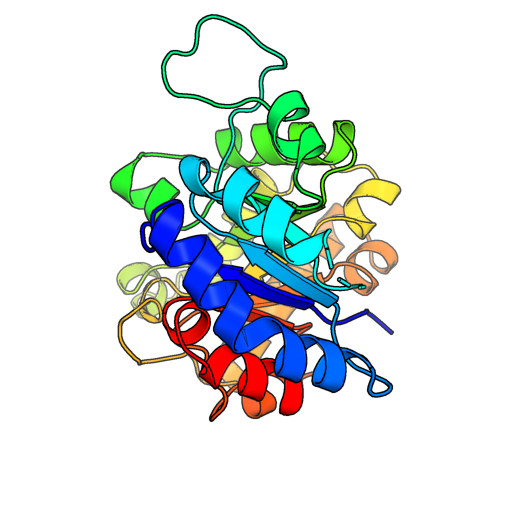72667 23.12042 1.000 10.74659 170 THR A C 1
ATOM 1155 O O . THR A 1 170 ? -15.46995 25.52549 23.09152 1.000 10.46026 170 THR A O 1
ATOM 1159 N N . SER A 1 171 ? -17.40886 25.56366 24.23275 1.000 11.65026 171 SER A N 1
ATOM 1160 C CA . SER A 1 171 ? -16.74236 25.13884 25.45966 1.000 11.94540 171 SER A CA 1
ATOM 1161 C C . SER A 1 171 ? -16.09772 23.76897 25.28822 1.000 11.43608 171 SER A C 1
ATOM 1162 O O . SER A 1 171 ? -14.97918 23.54301 25.75733 1.000 14.26077 171 SER A O 1
ATOM 1165 N N . GLU A 1 172 ? -16.77444 22.85122 24.59768 1.000 12.06039 172 GLU A N 1
ATOM 1166 C CA . GLU A 1 172 ? -16.19523 21.52791 24.40125 1.000 14.90610 172 GLU A CA 1
ATOM 1167 C C . GLU A 1 172 ? -14.96959 21.60297 23.50122 1.000 14.70048 172 GLU A C 1
ATOM 1168 O O . GLU A 1 172 ? -13.95700 20.94470 23.76365 1.000 15.85550 172 GLU A O 1
ATOM 1170 N N . GLN A 1 173 ? -15.04473 22.40417 22.43850 1.000 13.74569 173 GLN A N 1
ATOM 1171 C CA . GLN A 1 173 ? -13.90383 22.54517 21.53586 1.000 15.04221 173 GLN A CA 1
ATOM 1172 C C . GLN A 1 173 ? -12.74623 23.23340 22.22175 1.000 18.68912 173 GLN A C 1
ATOM 1173 O O . GLN A 1 173 ? -11.58470 22.84221 22.04497 1.000 13.92484 173 GLN A O 1
ATOM 1179 N N . ALA A 1 174 ? -13.04714 24.26446 23.01288 1.000 16.20761 174 ALA A N 1
ATOM 1180 C CA . ALA A 1 174 ? -12.00151 24.96877 23.72831 1.000 16.94059 174 ALA A CA 1
ATOM 1181 C C . ALA A 1 174 ? -11.15612 24.00858 24.55660 1.000 13.57054 174 ALA A C 1
ATOM 1182 O O . ALA A 1 174 ? -10.00638 24.32488 24.87266 1.000 17.72555 174 ALA A O 1
ATOM 1184 N N . ARG A 1 175 ? -11.69063 22.82770 24.86548 1.000 22.82895 175 ARG A N 1
ATOM 1185 C CA . ARG A 1 175 ? -10.94987 21.77223 25.54526 1.000 16.65097 175 ARG A CA 1
ATOM 1186 C C . ARG A 1 175 ? -10.14812 20.86851 24.61214 1.000 25.39907 175 ARG A C 1
ATOM 1187 O O . ARG A 1 175 ? -9.22534 20.19404 25.08460 1.000 25.13839 175 ARG A O 1
ATOM 1189 N N . GLU A 1 176 ? -10.46897 20.83256 23.30828 1.000 18.89320 176 GLU A N 1
ATOM 1190 C CA . GLU A 1 176 ? -9.85970 19.90283 22.35574 1.000 18.63224 176 GLU A CA 1
ATOM 1191 C C . GLU A 1 176 ? -8.66799 20.48408 21.60137 1.000 14.99944 176 GLU A C 1
ATOM 1192 O O . GLU A 1 176 ? -7.85060 19.71724 21.06644 1.000 15.49403 176 GLU A O 1
ATOM 1198 N N . ILE A 1 177 ? -8.58765 21.80751 21.48781 1.000 12.03483 177 ILE A N 1
ATOM 1199 C CA . ILE A 1 177 ? -7.51333 22.38806 20.69976 1.000 8.41767 177 ILE A CA 1
ATOM 1200 C C . ILE A 1 177 ? -6.18658 22.20095 21.42615 1.000 8.54591 177 ILE A C 1
ATOM 1201 O O . ILE A 1 177 ? -6.12295 21.98431 22.64418 1.000 11.30048 177 ILE A O 1
ATOM 1206 N N . VAL A 1 178 ? -5.10902 22.34999 20.66571 1.000 6.56487 178 VAL A N 1
ATOM 1207 C CA . VAL A 1 178 ? -3.75767 22.44428 21.20324 1.000 6.22378 178 VAL A CA 1
ATOM 1208 C C . VAL A 1 178 ? -3.16456 23.72253 20.64447 1.000 6.24461 178 VAL A C 1
ATOM 1209 O O . VAL A 1 178 ? -3.36692 24.02994 19.46597 1.000 7.28593 178 VAL A O 1
ATOM 1213 N N . ILE A 1 179 ? -2.51268 24.50488 21.50244 1.000 6.01158 179 ILE A N 1
ATOM 1214 C CA . ILE A 1 179 ? -1.80978 25.71555 21.09583 1.000 6.81873 179 ILE A CA 1
ATOM 1215 C C . ILE A 1 179 ? -0.31777 25.42739 21.15863 1.000 7.19378 179 ILE A C 1
ATOM 1216 O O . ILE A 1 179 ? 0.15530 24.77033 22.09480 1.000 7.53160 179 ILE A O 1
ATOM 1221 N N . ALA A 1 180 ? 0.43310 25.91875 20.17752 1.000 5.24071 180 ALA A N 1
ATOM 1222 C CA . ALA A 1 180 ? 1.88928 25.82518 20.22392 1.000 6.95632 180 ALA A CA 1
ATOM 1223 C C . ALA A 1 180 ? 2.47791 27.22361 20.19614 1.000 5.95116 180 ALA A C 1
ATOM 1224 O O . ALA A 1 180 ? 2.29892 27.95391 19.21547 1.000 6.53210 180 ALA A O 1
ATOM 1226 N N . TYR A 1 181 ? 3.18913 27.58727 21.26264 1.000 6.93605 181 TYR A N 1
ATOM 1227 C CA . TYR A 1 181 ? 3.94096 28.82997 21.28432 1.000 6.68341 181 TYR A CA 1
ATOM 1228 C C . TYR A 1 181 ? 5.31239 28.57681 20.67850 1.000 9.09079 181 TYR A C 1
ATOM 1229 O O . TYR A 1 181 ? 6.08843 27.75898 21.19408 1.000 9.65321 181 TYR A O 1
ATOM 1238 N N . GLU A 1 182 ? 5.61934 29.28788 19.60135 1.000 9.43416 182 GLU A N 1
ATOM 1239 C CA . GLU A 1 182 ? 6.88904 29.10537 18.90991 1.000 10.90955 182 GLU A CA 1
ATOM 1240 C C . GLU A 1 182 ? 7.48325 30.47741 18.63933 1.000 13.30682 182 GLU A C 1
ATOM 1241 O O . GLU A 1 182 ? 7.11804 31.12453 17.64366 1.000 15.65370 182 GLU A O 1
ATOM 1247 N N . PRO A 1 183 ? 8.38556 30.96077 19.51016 1.000 12.67758 183 PRO A N 1
ATOM 1248 C CA . PRO A 1 183 ? 9.10143 32.20320 19.22064 1.000 14.07479 183 PRO A CA 1
ATOM 1249 C C . PRO A 1 183 ? 9.77106 32.05120 17.87180 1.000 15.92223 183 PRO A C 1
ATOM 1250 O O . PRO A 1 183 ? 10.50976 31.08337 17.67008 1.000 18.48915 183 PRO A O 1
ATOM 1254 N N . ILE A 1 184 ? 9.50757 32.95694 16.93371 1.000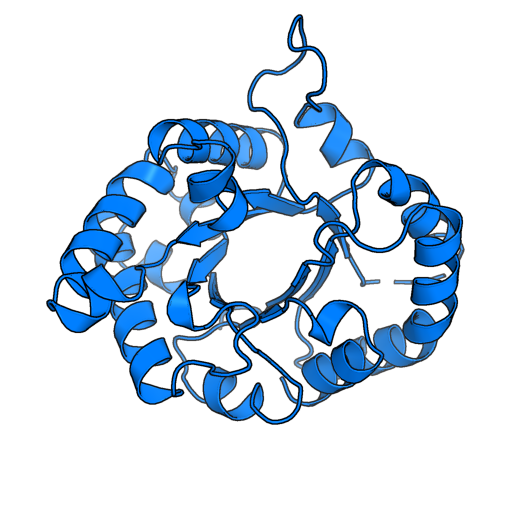 13.76485 184 ILE A N 1
ATOM 1255 C CA . ILE A 1 184 ? 10.04893 32.75497 15.59492 1.000 14.19476 184 ILE A CA 1
ATOM 1256 C C . ILE A 1 184 ? 11.57029 32.82706 15.62077 1.000 17.82775 184 ILE A C 1
ATOM 1257 O O . ILE A 1 184 ? 12.24978 32.14771 14.83736 1.000 17.67454 184 ILE A O 1
ATOM 1262 N N . TRP A 1 185 ? 12.13139 33.60371 16.55138 1.000 14.85547 185 TRP A N 1
ATOM 1263 C CA . TRP A 1 185 ? 13.57642 33.67131 16.71830 1.000 18.24299 185 TRP A CA 1
ATOM 1264 C C . TRP A 1 185 ? 14.18217 32.38027 17.26231 1.000 19.13102 185 TRP A C 1
ATOM 1265 O O . TRP A 1 185 ? 15.41306 32.26933 17.30366 1.000 16.89115 185 TRP A O 1
ATOM 1276 N N . ALA A 1 186 ? 13.36368 31.40526 17.66281 1.000 15.87730 186 ALA A N 1
ATOM 1277 C CA . ALA A 1 186 ? 13.85777 30.13533 18.17699 1.000 16.61035 186 ALA A CA 1
ATOM 1278 C C . ALA A 1 186 ? 13.76704 29.00213 17.16278 1.000 15.77167 186 ALA A C 1
ATOM 1279 O O . ALA A 1 186 ? 14.13945 27.86979 17.48906 1.000 17.40001 186 ALA A O 1
ATOM 1281 N N . ILE A 1 187 ? 13.29209 29.26954 15.94959 1.000 14.14695 187 ILE A N 1
ATOM 1282 C CA . ILE A 1 187 ? 13.02629 28.21043 14.98005 1.000 17.49465 187 ILE A CA 1
ATOM 1283 C C . ILE A 1 187 ? 14.26873 27.97782 14.13123 1.000 21.22913 187 ILE A C 1
ATOM 1284 O O . ILE A 1 187 ? 14.72113 28.87984 13.41712 1.000 21.54692 187 ILE A O 1
ATOM 1289 N N . GLY A 1 188 ? 14.81493 26.76103 14.20056 1.000 21.27988 188 GLY A N 1
ATOM 1290 C CA . GLY A 1 188 ? 15.92855 26.37407 13.35616 1.000 22.00079 188 GLY A CA 1
ATOM 1291 C C . GLY A 1 188 ? 17.22394 27.10212 13.62513 1.000 27.74990 188 GLY A C 1
ATOM 1292 O O . GLY A 1 188 ? 18.23067 26.79929 12.97091 1.000 31.58255 188 GLY A O 1
ATOM 1293 N N . THR A 1 189 ? 17.23326 28.04880 14.56774 1.000 27.95457 189 THR A N 1
ATOM 1294 C CA . THR A 1 189 ? 18.43201 28.78843 14.94384 1.000 27.70747 189 THR A CA 1
ATOM 1295 C C . THR A 1 189 ? 19.29588 28.03964 15.94790 1.000 30.73149 189 THR A C 1
ATOM 1296 O O . THR A 1 189 ? 20.40839 28.49342 16.23904 1.000 31.29657 189 THR A O 1
ATOM 1300 N N . GLY A 1 190 ? 18.80670 26.93263 16.50319 1.000 29.37367 190 GLY A N 1
ATOM 1301 C CA . GLY A 1 190 ? 19.50755 26.30063 17.60254 1.000 28.53861 190 GLY A CA 1
ATOM 1302 C C . GLY A 1 190 ? 19.48511 27.09227 18.89006 1.000 28.35941 190 GLY A C 1
ATOM 1303 O O . GLY A 1 190 ? 20.20130 26.74112 19.83217 1.000 35.93844 190 GLY A O 1
ATOM 1304 N N . LYS A 1 191 ? 18.68474 28.15463 18.95557 1.000 27.86341 191 LYS A N 1
ATOM 1305 C CA . LYS A 1 191 ? 18.56405 29.01977 20.12873 1.000 28.53067 191 LYS A CA 1
ATOM 1306 C C . LYS A 1 191 ? 17.12821 28.94583 20.63914 1.000 20.38916 191 LYS A C 1
ATOM 1307 O O . LYS A 1 191 ? 16.30095 29.80879 20.33986 1.000 19.24990 191 LYS A O 1
ATOM 1309 N N . ALA A 1 192 ? 16.83880 27.91741 21.43179 1.000 19.12838 192 ALA A N 1
ATOM 1310 C CA . ALA A 1 192 ? 15.53905 27.83929 22.08087 1.000 19.99160 192 ALA A CA 1
ATOM 1311 C C . ALA A 1 192 ? 15.38279 28.95177 23.11517 1.000 21.96740 192 ALA A C 1
ATOM 1312 O O . ALA A 1 192 ? 16.35800 29.50253 23.63822 1.000 22.48936 192 ALA A O 1
ATOM 1314 N N . ALA A 1 193 ? 14.12824 29.27623 23.41215 1.000 15.51038 193 ALA A N 1
ATOM 1315 C CA . ALA A 1 193 ? 13.84074 30.12942 24.55098 1.000 15.77093 193 ALA A CA 1
ATOM 1316 C C . ALA A 1 193 ? 14.29503 29.44041 25.83091 1.000 18.45990 193 ALA A C 1
ATOM 1317 O O . ALA A 1 193 ? 14.34423 28.21061 25.91560 1.000 16.99897 193 ALA A O 1
ATOM 1319 N N . THR A 1 194 ? 14.65673 30.23948 26.83077 1.000 17.44077 194 THR A N 1
ATOM 1320 C CA . THR A 1 194 ? 14.82484 29.64860 28.14688 1.000 18.98310 194 THR A CA 1
ATOM 1321 C C . THR A 1 194 ? 13.48061 29.14373 28.65585 1.000 17.52600 194 THR A C 1
ATOM 1322 O O . THR A 1 194 ? 12.41593 29.60690 28.23698 1.000 15.28740 194 THR A O 1
ATOM 1326 N N . GLY A 1 195 ? 13.53584 28.17778 29.57182 1.000 16.19236 195 GLY A N 1
ATOM 1327 C CA . GLY A 1 195 ? 12.30892 27.68936 30.17286 1.000 16.69523 195 GLY A CA 1
ATOM 1328 C C . GLY A 1 195 ? 11.50832 28.80190 30.82104 1.000 19.41873 195 GLY A C 1
ATOM 1329 O O . GLY A 1 195 ? 10.27546 28.80136 30.77525 1.000 16.33198 195 GLY A O 1
ATOM 1330 N N . GLU A 1 196 ? 12.20366 29.77867 31.41556 1.000 18.15178 196 GLU A N 1
ATOM 1331 C CA . GLU A 1 196 ? 11.52865 30.88649 32.08886 1.000 18.47225 196 GLU A CA 1
ATOM 1332 C C . GLU A 1 196 ? 10.76285 31.75980 31.10217 1.000 16.15616 196 GLU A C 1
ATOM 1333 O O . GLU A 1 196 ? 9.62543 32.16578 31.37920 1.000 17.70218 196 GLU A O 1
ATOM 1335 N N . ILE A 1 197 ? 11.36813 32.06264 29.94765 1.000 15.46505 197 ILE A N 1
ATOM 1336 C CA . ILE A 1 197 ? 10.69614 32.88829 28.94503 1.000 16.20484 197 ILE A CA 1
ATOM 1337 C C . ILE A 1 197 ? 9.52454 32.13039 28.33335 1.000 16.55335 197 ILE A C 1
ATOM 1338 O O . ILE A 1 197 ? 8.42066 32.67027 28.18173 1.000 14.37270 197 ILE A O 1
ATOM 1343 N N . ALA A 1 198 ? 9.74759 30.86724 27.96744 1.000 15.25413 198 ALA A N 1
ATOM 1344 C CA . ALA A 1 198 ? 8.66415 30.06689 27.40910 1.000 15.90372 198 ALA A CA 1
ATOM 1345 C C . ALA A 1 198 ? 7.50517 29.96480 28.38697 1.000 16.41986 198 ALA A C 1
ATOM 1346 O O . ALA A 1 198 ? 6.34281 30.12759 28.00528 1.000 13.35840 198 ALA A O 1
ATOM 1348 N N . ASN A 1 199 ? 7.80474 29.71478 29.66324 1.000 15.18245 199 ASN A N 1
ATOM 1349 C CA . ASN A 1 199 ? 6.74315 29.61494 30.65628 1.000 13.53834 199 ASN A CA 1
ATOM 1350 C C . ASN A 1 199 ? 6.00851 30.94091 30.83078 1.000 12.97893 199 ASN A C 1
ATOM 1351 O O . ASN A 1 199 ? 4.78292 30.96508 30.99489 1.000 14.95892 199 ASN A O 1
ATOM 1356 N N . ASN A 1 200 ? 6.74398 32.05349 30.81470 1.000 14.27493 200 ASN A N 1
ATOM 1357 C CA . ASN A 1 200 ? 6.11279 33.35650 30.98301 1.000 18.30475 200 ASN A CA 1
ATOM 1358 C C . ASN A 1 200 ? 5.10743 33.63212 29.87201 1.000 16.00886 200 ASN A C 1
ATOM 1359 O O . ASN A 1 200 ? 3.98567 34.08051 30.13897 1.000 13.15780 200 ASN A O 1
ATOM 1364 N N . VAL A 1 201 ? 5.47592 33.34518 28.62261 1.000 12.89025 201 VAL A N 1
ATOM 1365 C CA . VAL A 1 201 ? 4.55894 33.62273 27.52017 1.000 11.78892 201 VAL A CA 1
ATOM 1366 C C . VAL A 1 201 ? 3.43930 32.58622 27.47369 1.000 10.00081 201 VAL A C 1
ATOM 1367 O O . VAL A 1 201 ? 2.28466 32.91450 27.18433 1.000 10.65133 201 VAL A O 1
ATOM 1371 N N . ILE A 1 202 ? 3.74640 31.32566 27.78188 1.000 10.12515 202 ILE A N 1
ATOM 1372 C CA . ILE A 1 202 ? 2.70183 30.31151 27.73760 1.000 9.45695 202 ILE A CA 1
ATOM 1373 C C . ILE A 1 202 ? 1.66546 30.56612 28.82916 1.000 11.21106 202 ILE A C 1
ATOM 1374 O O . ILE A 1 202 ? 0.46521 30.32894 28.63144 1.000 10.00411 202 ILE A O 1
ATOM 1379 N N . ARG A 1 203 ? 2.08611 31.10201 29.97772 1.000 12.03181 203 ARG A N 1
ATOM 1380 C CA . ARG A 1 203 ? 1.09751 31.49907 30.97453 1.000 13.12073 203 ARG A CA 1
ATOM 1381 C C . ARG A 1 203 ? 0.25820 32.67559 30.48501 1.000 11.11201 203 ARG A C 1
ATOM 1382 O O . ARG A 1 203 ? -0.94494 32.73161 30.76312 1.000 13.02771 203 ARG A O 1
ATOM 1390 N N . GLN A 1 204 ? 0.85264 33.59913 29.72264 1.000 11.85847 204 GLN A N 1
ATOM 1391 C CA . GLN A 1 204 ? 0.05504 34.66855 29.12725 1.000 13.11306 204 GLN A CA 1
ATOM 1392 C C . GLN A 1 204 ? -0.97738 34.11723 28.15627 1.000 13.53333 204 GLN A C 1
ATOM 1393 O O . GLN A 1 204 ? -2.12316 34.58338 28.12059 1.000 11.78017 204 GLN A O 1
ATOM 1399 N N . ILE A 1 205 ? -0.57774 33.15629 27.32463 1.000 11.40252 205 ILE A N 1
ATOM 1400 C CA . ILE A 1 205 ? -1.53463 32.53583 26.41311 1.000 10.94506 205 ILE A CA 1
ATOM 1401 C C . ILE A 1 205 ? -2.68367 31.92660 27.19861 1.000 10.42590 205 ILE A C 1
ATOM 1402 O O . ILE A 1 205 ? -3.85887 32.09534 26.84829 1.000 12.37472 205 ILE A O 1
ATOM 1407 N N . ARG A 1 206 ? -2.35960 31.20069 28.27493 1.000 9.22525 206 ARG A N 1
ATOM 1408 C CA . ARG A 1 206 ? -3.41142 30.58391 29.07138 1.000 13.36683 206 ARG A CA 1
ATOM 1409 C C . ARG A 1 206 ? -4.30952 31.63828 29.70178 1.000 11.66943 206 ARG A C 1
ATOM 1410 O O . ARG A 1 206 ? -5.52246 31.43495 29.81060 1.000 13.34653 206 ARG A O 1
ATOM 1418 N N . GLN A 1 207 ? -3.73594 32.77927 30.08962 1.000 12.57714 207 GLN A N 1
ATOM 1419 C CA . GLN A 1 207 ? -4.52821 33.85787 30.67216 1.000 11.98921 207 GLN A CA 1
ATOM 1420 C C . GLN A 1 207 ? -5.47697 34.46436 29.64428 1.000 14.53035 207 GLN A C 1
ATOM 1421 O O . GLN A 1 207 ? -6.65361 34.71698 29.94240 1.000 16.19060 207 GLN A O 1
ATOM 1427 N N . GLU A 1 208 ? -4.98068 34.70710 28.42812 1.000 11.81698 208 GLU A N 1
ATOM 1428 C CA . GLU A 1 208 ? -5.82713 35.25315 27.37134 1.000 12.94097 208 GLU A CA 1
ATOM 1429 C C . GLU A 1 208 ? -6.93835 34.27849 27.00434 1.000 10.39360 208 GLU A C 1
ATOM 1430 O O . GLU A 1 208 ? -8.09172 34.68003 26.81268 1.000 16.57887 208 GLU A O 1
ATOM 1432 N N . TYR A 1 209 ? -6.60720 32.99072 26.89966 1.000 9.59186 209 TYR A N 1
ATOM 1433 C CA . TYR A 1 209 ? -7.62256 31.96660 26.68140 1.000 11.92074 209 TYR A CA 1
ATOM 1434 C C . TYR A 1 209 ? -8.69253 32.01003 27.76552 1.000 13.93099 209 TYR A C 1
ATOM 1435 O O . TYR A 1 209 ? -9.89198 31.93016 27.47604 1.000 12.81813 209 TYR A O 1
ATOM 1444 N N . GLN A 1 210 ? -8.26232 32.13767 29.02408 1.000 10.12510 210 GLN A N 1
ATOM 1445 C CA . GLN A 1 210 ? -9.18081 32.24827 30.15393 1.000 12.48156 210 GLN A CA 1
ATOM 1446 C C . GLN A 1 210 ? -10.08951 33.46152 30.01704 1.000 11.78820 210 GLN A C 1
ATOM 1447 O O . GLN A 1 210 ? -11.28332 33.39579 30.34503 1.000 15.09435 210 GLN A O 1
ATOM 1453 N N . ALA A 1 211 ? -9.53537 34.58264 29.55107 1.000 14.71327 211 ALA A N 1
ATOM 1454 C CA . ALA A 1 211 ? -10.32894 35.79709 29.39202 1.000 12.87244 211 ALA A CA 1
ATOM 1455 C C . ALA A 1 211 ? -11.51104 35.56881 28.45979 1.000 16.73395 211 ALA A C 1
ATOM 1456 O O . ALA A 1 211 ? -12.60623 36.09196 28.69528 1.000 16.25473 211 ALA A O 1
ATOM 1458 N N . ILE A 1 212 ? -11.31889 34.77596 27.41043 1.000 12.42764 212 ILE A N 1
ATOM 1459 C CA . ILE A 1 212 ? -12.38039 34.52917 26.43572 1.000 10.80289 212 ILE A CA 1
ATOM 1460 C C . ILE A 1 212 ? -13.29133 33.38642 26.87027 1.000 13.05148 212 ILE A C 1
ATOM 1461 O O . ILE A 1 212 ? -14.52097 33.51673 26.84974 1.000 15.64010 212 ILE A O 1
ATOM 1466 N N . TYR A 1 213 ? -12.70116 32.25848 27.26910 1.000 9.92907 213 TYR A N 1
ATOM 1467 C CA . TYR A 1 213 ? -13.40518 30.98992 27.38328 1.000 11.13431 213 TYR A CA 1
ATOM 1468 C C . TYR A 1 213 ? -13.65459 30.52475 28.81282 1.000 13.06558 213 TYR A C 1
ATOM 1469 O O . TYR A 1 213 ? -14.37590 29.53842 29.00121 1.000 14.79072 213 TYR A O 1
ATOM 1478 N N . GLY A 1 214 ? -13.08079 31.18356 29.81045 1.000 13.61043 214 GLY A N 1
ATOM 1479 C CA . GLY A 1 214 ? -13.32407 30.82626 31.19335 1.000 16.40820 214 GLY A CA 1
ATOM 1480 C C . GLY A 1 214 ? -12.21169 29.97841 31.78759 1.000 19.88403 214 GLY A C 1
ATOM 1481 O O . GLY A 1 214 ? -11.37711 29.39788 31.09239 1.000 15.68241 214 GLY A O 1
ATOM 1482 N N . ALA A 1 215 ? -12.23347 29.88857 33.12226 1.000 21.56300 215 ALA A N 1
ATOM 1483 C CA . ALA A 1 215 ? -11.12949 29.26549 33.85085 1.000 18.43124 215 ALA A CA 1
ATOM 1484 C C . ALA A 1 215 ? -11.02987 27.76992 33.58106 1.000 15.64007 215 ALA A C 1
ATOM 1485 O O . ALA A 1 215 ? -9.92172 27.23334 33.46103 1.000 18.15598 215 ALA A O 1
ATOM 1487 N N . GLU A 1 216 ? -12.16520 27.07119 33.50412 1.000 14.66705 216 GLU A N 1
ATOM 1488 C CA . GLU A 1 216 ? -12.12343 25.62500 33.30469 1.000 17.98748 216 GLU A CA 1
ATOM 1489 C C . GLU A 1 216 ? -11.52737 25.27607 31.94548 1.000 18.43438 216 GLU A C 1
ATOM 1490 O O . GLU A 1 216 ? -10.63515 24.42546 31.84668 1.000 17.43609 216 GLU A O 1
ATOM 1492 N N . ALA A 1 217 ? -12.01013 25.92612 30.88550 1.000 18.68181 217 ALA A N 1
ATOM 1493 C CA . ALA A 1 217 ? -11.46523 25.66852 29.55693 1.000 16.10204 217 ALA A CA 1
ATOM 1494 C C . ALA A 1 217 ? -9.96899 25.93120 29.52098 1.000 13.01866 217 ALA A C 1
ATOM 1495 O O . ALA A 1 217 ? -9.20312 25.13713 28.96253 1.000 18.19821 217 ALA A O 1
ATOM 1497 N N . ALA A 1 218 ? -9.53611 27.04578 30.10782 1.000 12.52096 218 ALA A N 1
ATOM 1498 C CA . ALA A 1 218 ? -8.11406 27.36537 30.13325 1.000 14.45852 218 ALA A CA 1
ATOM 1499 C C . ALA A 1 218 ? -7.31681 26.33103 30.91948 1.000 15.15332 218 ALA A C 1
ATOM 1500 O O . ALA A 1 218 ? -6.12296 26.14920 30.66528 1.000 16.30212 218 ALA A O 1
ATOM 1502 N N . SER A 1 219 ? -7.94893 25.63826 31.87222 1.000 14.90933 219 SER A N 1
ATOM 1503 C CA . SER A 1 219 ? -7.23495 24.63666 32.65387 1.000 15.26966 219 SER A CA 1
ATOM 1504 C C . SER A 1 219 ? -7.05273 23.31448 31.91241 1.000 16.06781 219 SER A C 1
ATOM 1505 O O . SER A 1 219 ? -6.20221 22.50868 32.30577 1.000 20.06036 219 SER A O 1
ATOM 1508 N N . VAL A 1 220 ? -7.82315 23.06662 30.85633 1.000 13.40493 220 VAL A N 1
ATOM 1509 C CA . VAL A 1 220 ? -7.72865 21.80421 30.14044 1.000 12.49749 220 VAL A CA 1
ATOM 1510 C C . VAL A 1 220 ? -7.01201 21.93465 28.80296 1.000 13.93368 220 VAL A C 1
ATOM 1511 O O . VAL A 1 220 ? -6.52926 20.91823 28.27815 1.000 16.26812 220 VAL A O 1
ATOM 1515 N N . VAL A 1 221 ? -6.91013 23.14556 28.24762 1.000 13.00547 221 VAL A N 1
ATOM 1516 C CA . VAL A 1 221 ? -6.27151 23.31334 26.94586 1.000 8.93858 221 VAL A CA 1
ATOM 1517 C C . VAL A 1 221 ? -4.78538 22.99364 27.06534 1.000 9.28232 221 VAL A C 1
ATOM 1518 O O . VAL A 1 221 ? -4.12233 23.36664 28.04352 1.000 8.91011 221 VAL A O 1
ATOM 1522 N N . ARG A 1 222 ? -4.25687 22.27467 26.07754 1.000 8.362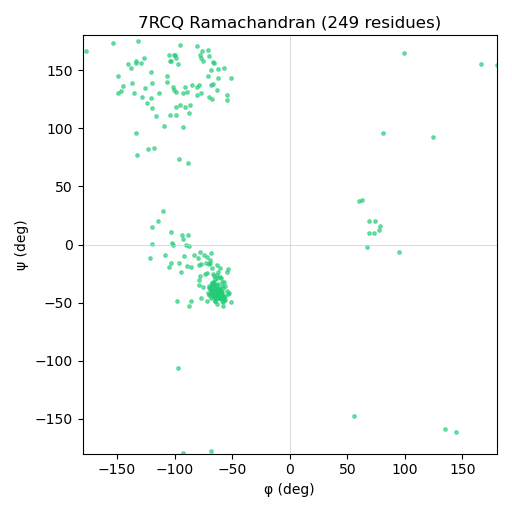90 222 ARG A N 1
ATOM 1523 C CA . ARG A 1 222 ? -2.83507 21.96210 26.04103 1.000 7.47736 222 ARG A CA 1
ATOM 1524 C C . ARG A 1 222 ? -2.08215 23.06322 25.30387 1.000 8.41219 222 ARG A C 1
ATOM 1525 O O . ARG A 1 222 ? -2.49258 23.48050 24.21788 1.000 8.19568 222 ARG A O 1
ATOM 1533 N N . ILE A 1 223 ? -0.99724 23.54784 25.90575 1.000 6.97281 223 ILE A N 1
ATOM 1534 C CA . ILE A 1 223 ? -0.13848 24.55055 25.28410 1.000 5.46121 223 ILE A CA 1
ATOM 1535 C C . ILE A 1 223 ? 1.27650 24.00266 25.23970 1.000 7.26138 223 ILE A C 1
ATOM 1536 O O . ILE A 1 223 ? 1.85906 23.68753 26.28486 1.000 10.21908 223 ILE A O 1
ATOM 1541 N N . LEU A 1 224 ? 1.83452 23.92270 24.04091 1.000 5.45366 224 LEU A N 1
ATOM 1542 C CA . LEU A 1 224 ? 3.16646 23.38320 23.82275 1.000 4.24440 224 LEU A CA 1
ATOM 1543 C C . LEU A 1 224 ? 4.15490 24.51017 23.57966 1.000 6.06429 224 LEU A C 1
ATOM 1544 O O . LEU A 1 224 ? 3.78398 25.61660 23.18110 1.000 7.74219 224 LEU A O 1
ATOM 1549 N N . TYR A 1 225 ? 5.43011 24.20705 23.81360 1.000 6.54974 225 TYR A N 1
ATOM 1550 C CA . TYR A 1 225 ? 6.52648 25.06057 23.39646 1.000 5.71027 225 TYR A CA 1
ATOM 1551 C C . TYR A 1 225 ? 7.14966 24.47320 22.13901 1.000 8.14604 225 TYR A C 1
ATOM 1552 O O . TYR A 1 225 ? 7.35186 23.25812 22.05413 1.000 7.85445 225 TYR A O 1
ATOM 1561 N N . GLY A 1 226 ? 7.43731 25.33170 21.15738 1.000 7.33797 226 GLY A N 1
ATOM 1562 C CA . GLY A 1 226 ? 8.23903 24.93248 20.01966 1.000 11.49866 226 GLY A CA 1
ATOM 1563 C C . GLY A 1 226 ? 9.37269 25.91118 19.77007 1.000 11.96001 226 GLY A C 1
ATOM 1564 O O . GLY A 1 226 ? 9.30313 27.07981 20.13505 1.000 11.57960 226 GLY A O 1
ATOM 1565 N N . GLY A 1 227 ? 10.42124 25.41534 19.11020 1.000 15.19791 227 GLY A N 1
ATOM 1566 C CA . GLY A 1 227 ? 11.56451 26.25637 18.79821 1.000 15.26864 227 GLY A CA 1
ATOM 1567 C C . GLY A 1 227 ? 12.86634 25.68978 19.32724 1.000 9.62377 227 GLY A C 1
ATOM 1568 O O . GLY A 1 227 ? 13.21249 25.92114 20.48544 1.000 12.00329 227 GLY A O 1
ATOM 1569 N N . SER A 1 228 ? 13.56347 24.90957 18.49861 1.000 14.84154 228 SER A N 1
ATOM 1570 C CA . SER A 1 228 ? 14.85416 24.31187 18.85557 1.000 13.66846 228 SER A CA 1
ATOM 1571 C C . SER A 1 228 ? 14.74584 23.35019 20.03631 1.000 14.60297 228 SER A C 1
ATOM 1572 O O . SER A 1 228 ? 15.65017 23.25916 20.87394 1.000 15.25436 228 SER A O 1
ATOM 1575 N N . VAL A 1 229 ? 13.65956 22.59048 20.08789 1.000 12.83824 229 VAL A N 1
ATOM 1576 C CA . VAL A 1 229 ? 13.50254 21.57341 21.12306 1.000 9.36139 229 VAL A CA 1
ATOM 1577 C C . VAL A 1 229 ? 14.34864 20.35850 20.77128 1.000 12.05193 229 VAL A C 1
ATOM 1578 O O . VAL A 1 229 ? 14.25754 19.83216 19.65918 1.000 11.05555 229 VAL A O 1
ATOM 1582 N N . THR A 1 230 ? 15.14332 19.88597 21.73159 1.000 12.22913 230 THR A N 1
ATOM 1583 C CA . THR A 1 230 ? 15.90888 18.65043 21.60610 1.000 13.35562 230 THR A CA 1
ATOM 1584 C C . THR A 1 230 ? 15.69715 17.80141 22.85505 1.000 13.31829 230 THR A C 1
ATOM 1585 O O . THR A 1 230 ? 15.05631 18.22778 23.81905 1.000 11.60402 230 THR A O 1
ATOM 1589 N N . SER A 1 231 ? 16.25137 16.58510 22.85716 1.000 11.18559 231 SER A N 1
ATOM 1590 C CA . SER A 1 231 ? 16.12593 15.80787 24.08807 1.000 10.00042 231 SER A CA 1
ATOM 1591 C C . SER A 1 231 ? 16.96014 16.39124 25.21864 1.000 11.78678 231 SER A C 1
ATOM 1592 O O . SER A 1 231 ? 16.75478 16.00682 26.37637 1.000 14.12721 231 SER A O 1
ATOM 1595 N N . ASP A 1 232 ? 17.86933 17.31814 24.91336 1.000 12.79240 232 ASP A N 1
ATOM 1596 C CA . ASP A 1 232 ? 18.70106 17.92899 25.94270 1.000 16.43980 232 ASP A CA 1
ATOM 1597 C C . ASP A 1 232 ? 17.94718 18.99481 26.72700 1.000 17.51267 232 ASP A C 1
ATOM 1598 O O . ASP A 1 232 ? 18.27996 19.25181 27.89157 1.000 18.77349 232 ASP A O 1
ATOM 1603 N N . ASN A 1 233 ? 16.93974 19.63316 26.12416 1.000 13.64304 233 ASN A N 1
ATOM 1604 C CA . ASN A 1 233 ? 16.25570 20.72307 26.80331 1.000 13.98229 233 ASN A CA 1
ATOM 1605 C C . ASN A 1 233 ? 14.76947 20.47926 27.02723 1.000 13.35262 233 ASN A C 1
ATOM 1606 O O . ASN A 1 233 ? 14.10553 21.33584 27.61740 1.000 13.88233 233 ASN A O 1
ATOM 1611 N N . ILE A 1 234 ? 14.22798 19.33322 26.60976 1.000 12.85763 234 ILE A N 1
ATOM 1612 C CA . ILE A 1 234 ? 12.79208 19.11688 26.77184 1.000 9.79967 234 ILE A CA 1
ATOM 1613 C C . ILE A 1 234 ? 12.40980 19.11006 28.25338 1.000 12.89394 234 ILE A C 1
ATOM 1614 O O . ILE A 1 234 ? 11.36741 19.64797 28.63867 1.000 12.65027 234 ILE A O 1
ATOM 1619 N N . ALA A 1 235 ? 13.26219 18.54631 29.11397 1.000 12.67559 235 ALA A N 1
ATOM 1620 C CA . ALA A 1 235 ? 12.89702 18.48941 30.52798 1.000 15.96396 235 ALA A CA 1
ATOM 1621 C C . ALA A 1 235 ? 12.84360 19.88205 31.14601 1.000 15.52044 235 ALA A C 1
ATOM 1622 O O . ALA A 1 235 ? 12.03180 20.12604 32.04600 1.000 16.23992 235 ALA A O 1
ATOM 1624 N N . GLU A 1 236 ? 13.68336 20.80143 30.66354 1.000 14.16543 236 GLU A N 1
ATOM 1625 C CA . GLU A 1 236 ? 13.65786 22.18180 31.14304 1.000 15.75728 236 GLU A CA 1
ATOM 1626 C C . GLU A 1 236 ? 12.28971 22.82175 30.92894 1.000 18.09971 236 GLU A C 1
ATOM 1627 O O . GLU A 1 236 ? 11.79972 23.56033 31.79117 1.000 16.41949 236 GLU A O 1
ATOM 1633 N N . PHE A 1 237 ? 11.66188 22.55705 29.77933 1.000 13.46675 237 PHE A N 1
ATOM 1634 C CA . PHE A 1 237 ? 10.32790 23.08979 29.51647 1.000 13.56590 237 PHE A CA 1
ATOM 1635 C C . PHE A 1 237 ? 9.25065 22.31585 30.26919 1.000 15.57348 237 PHE A C 1
ATOM 1636 O O . PHE A 1 237 ? 8.36417 22.91923 30.88877 1.000 13.65577 237 PHE A O 1
ATOM 1644 N N . MET A 1 238 ? 9.31117 20.97941 30.23073 1.000 12.41405 238 MET A N 1
ATOM 1645 C CA . MET A 1 238 ? 8.27985 20.15683 30.85526 1.000 14.41845 238 MET A CA 1
ATOM 1646 C C . MET A 1 238 ? 8.21701 20.34689 32.36951 1.000 13.45868 238 MET A C 1
ATOM 1647 O O . MET A 1 238 ? 7.20670 19.99272 32.98063 1.000 18.66148 238 MET A O 1
ATOM 1652 N N . ALA A 1 239 ? 9.25983 20.90315 32.98456 1.000 13.72008 239 ALA A N 1
ATOM 1653 C CA . ALA A 1 239 ? 9.22657 21.08962 34.43442 1.000 14.32808 239 ALA A CA 1
ATOM 1654 C C . ALA A 1 239 ? 8.16529 22.10450 34.83669 1.000 19.49037 239 ALA A C 1
ATOM 1655 O O . ALA A 1 239 ? 7.63819 22.04128 35.95396 1.000 18.23298 239 ALA A O 1
ATOM 1657 N N . TYR A 1 240 ? 7.81659 23.01004 33.94174 1.000 15.14346 240 TYR A N 1
ATOM 1658 C CA . TYR A 1 240 ? 6.80191 24.00923 34.25026 1.000 14.39021 240 TYR A CA 1
ATOM 1659 C C . TYR A 1 240 ? 5.40851 23.41438 34.09239 1.000 14.79015 240 TYR A C 1
ATOM 1660 O O . TYR A 1 240 ? 5.10032 22.83845 33.04288 1.000 15.30361 240 TYR A O 1
ATOM 1669 N N . PRO A 1 241 ? 4.53688 23.55373 35.09504 1.000 16.37750 241 PRO A N 1
ATOM 1670 C CA . PRO A 1 241 ? 3.19436 22.96174 34.98856 1.000 17.02567 241 PRO A CA 1
ATOM 1671 C C . PRO A 1 241 ? 2.39290 23.47732 33.80883 1.000 14.13057 241 PRO A C 1
ATOM 1672 O O . PRO A 1 241 ? 1.54098 22.74767 33.28772 1.000 12.59122 241 PRO A O 1
ATOM 1676 N N . ASP A 1 242 ? 2.63200 24.71120 33.37800 1.000 13.14671 242 ASP A N 1
ATOM 1677 C CA . ASP A 1 242 ? 1.83754 25.27670 32.29813 1.000 10.51623 242 ASP A CA 1
ATOM 1678 C C . ASP A 1 242 ? 2.27435 24.81708 30.91817 1.000 11.46196 242 ASP A C 1
ATOM 1679 O O . ASP A 1 242 ? 1.55602 25.07838 29.95320 1.000 10.98489 242 ASP A O 1
ATOM 1684 N N . ILE A 1 243 ? 3.43076 24.17517 30.79100 1.000 11.07701 243 ILE A N 1
ATOM 1685 C CA . ILE A 1 243 ? 3.93020 23.73224 29.49462 1.000 10.77461 243 ILE A CA 1
ATOM 1686 C C . ILE A 1 243 ? 3.58770 22.26032 29.34373 1.000 11.80734 243 ILE A C 1
ATOM 1687 O O . ILE A 1 243 ? 4.02051 21.42335 30.14501 1.000 12.84900 243 ILE A O 1
ATOM 1692 N N . ASP A 1 244 ? 2.78425 21.94836 28.32870 1.000 7.13171 244 ASP A N 1
ATOM 1693 C CA . ASP A 1 244 ? 2.17204 20.63820 28.19432 1.000 8.20185 244 ASP A CA 1
ATOM 1694 C C . ASP A 1 244 ? 2.85116 19.76595 27.15601 1.000 9.88854 244 ASP A C 1
ATOM 1695 O O . ASP A 1 244 ? 2.31454 18.72073 26.80696 1.000 11.08816 244 ASP A O 1
ATOM 1700 N N . GLY A 1 245 ? 4.00359 20.15072 26.66309 1.000 8.51769 245 GLY A N 1
ATOM 1701 C CA . GLY A 1 245 ? 4.62170 19.34626 25.63943 1.000 9.48824 245 GLY A CA 1
ATOM 1702 C C . GLY A 1 245 ? 5.33166 20.22895 24.64881 1.000 3.86102 245 GLY A C 1
ATOM 1703 O O . GLY A 1 245 ? 5.61140 21.39209 24.92817 1.000 7.02112 245 GLY A O 1
ATOM 1704 N N . ALA A 1 246 ? 5.60096 19.67770 23.46920 1.000 5.68732 246 ALA A N 1
ATOM 1705 C CA . ALA A 1 246 ? 6.45183 20.38895 22.53338 1.000 5.78650 246 ALA A CA 1
ATOM 1706 C C . ALA A 1 246 ? 6.05866 20.06705 21.10634 1.000 4.90514 246 ALA A C 1
ATOM 1707 O O . ALA A 1 246 ? 5.64462 18.94869 20.79797 1.000 6.54229 246 ALA A O 1
ATOM 1709 N N . LEU A 1 247 ? 6.19195 21.08022 20.25254 1.000 4.65058 247 LEU A N 1
ATOM 1710 C CA . LEU A 1 247 ? 6.16049 20.93129 18.80567 1.000 5.45042 247 LEU A CA 1
ATOM 1711 C C . LEU A 1 247 ? 7.61545 20.91466 18.36851 1.000 6.36273 247 LEU A C 1
ATOM 1712 O O . LEU A 1 247 ? 8.31970 21.92678 18.49556 1.000 9.87314 247 LEU A O 1
ATOM 1717 N N . VAL A 1 248 ? 8.07294 19.76064 17.90191 1.000 6.36473 248 VAL A N 1
ATOM 1718 C CA . VAL A 1 248 ? 9.48822 19.51615 17.62915 1.000 5.11881 248 VAL A CA 1
ATOM 1719 C C . VAL A 1 248 ? 9.74600 19.69572 16.14239 1.000 5.94029 248 VAL A C 1
ATOM 1720 O O . VAL A 1 248 ? 9.03446 19.11770 15.31286 1.000 8.53872 248 VAL A O 1
ATOM 1724 N N . GLY A 1 249 ? 10.78129 20.46594 15.80063 1.000 5.82650 249 GLY A N 1
ATOM 1725 C CA . GLY A 1 249 ? 11.11820 20.68340 14.40713 1.000 8.94340 249 GLY A CA 1
ATOM 1726 C C . GLY A 1 249 ? 12.21724 19.75519 13.93200 1.000 6.73704 249 GLY A C 1
ATOM 1727 O O . GLY A 1 249 ? 11.98666 18.55705 13.74358 1.000 7.05750 249 GLY A O 1
ATOM 1728 N N . GLY A 1 250 ? 13.42543 20.29813 13.75684 1.000 6.82893 250 GLY A N 1
ATOM 1729 C CA . GLY A 1 250 ? 14.50104 19.52001 13.15066 1.000 7.81013 250 GLY A CA 1
ATOM 1730 C C . GLY A 1 250 ? 14.81384 18.22855 13.87901 1.000 8.90776 250 GLY A C 1
ATOM 1731 O O . GLY A 1 250 ? 15.20147 17.23455 13.25166 1.000 7.29504 250 GLY A O 1
ATOM 1732 N N . ALA A 1 251 ? 14.65226 18.21071 15.20481 1.000 7.43399 251 ALA A N 1
ATOM 1733 C CA . ALA A 1 251 ? 14.91285 16.96711 15.91567 1.000 6.74589 251 ALA A CA 1
ATOM 1734 C C . ALA A 1 251 ? 13.87715 15.89494 15.60267 1.000 5.07909 251 ALA A C 1
ATOM 1735 O O . ALA A 1 251 ? 14.12554 14.71834 15.88620 1.000 6.31191 251 ALA A O 1
ATOM 1737 N N . SER A 1 252 ? 12.72312 16.26339 15.02640 1.000 3.92828 252 SER A N 1
ATOM 1738 C CA . SER A 1 252 ? 11.74806 15.22262 14.71406 1.000 4.83916 252 SER A CA 1
ATOM 1739 C C . SER A 1 252 ? 12.19165 14.36229 13.53611 1.000 5.35533 252 SER A C 1
ATOM 1740 O O . SER A 1 252 ? 11.58665 13.31676 13.29402 1.000 5.86833 252 SER A O 1
ATOM 1743 N N . LEU A 1 253 ? 13.24289 14.76995 12.82787 1.000 4.27802 253 LEU A N 1
ATOM 1744 C CA . LEU A 1 253 ? 13.79752 14.03711 11.69977 1.000 5.98594 253 LEU A CA 1
ATOM 1745 C C . LEU A 1 253 ? 14.88010 13.06013 12.11879 1.000 5.12712 253 LEU A C 1
ATOM 1746 O O . LEU A 1 253 ? 15.42302 12.35732 11.25960 1.000 5.70105 253 LEU A O 1
ATOM 1751 N N . LYS A 1 254 ? 15.18301 12.99322 13.40836 1.000 7.04724 254 LYS A N 1
ATOM 1752 C CA . LYS A 1 254 ? 16.32322 12.27145 13.94483 1.000 7.60192 254 LYS A CA 1
ATOM 1753 C C . LYS A 1 254 ? 15.85544 11.31382 15.02293 1.000 5.29162 254 LYS A C 1
ATOM 1754 O O . LYS A 1 254 ? 14.77724 11.49096 15.59659 1.000 5.61524 254 LYS A O 1
ATOM 1760 N N . PRO A 1 255 ? 16.67019 10.30567 15.35177 1.000 6.14023 255 PRO A N 1
ATOM 1761 C CA . PRO A 1 255 ? 16.32025 9.41522 16.46872 1.000 7.39880 255 PRO A CA 1
ATOM 1762 C C . PRO A 1 255 ? 16.19565 10.14364 17.78439 1.000 6.88258 255 PRO A C 1
ATOM 1763 O O . PRO A 1 255 ? 15.54354 9.62539 18.69863 1.000 7.49093 255 PRO A O 1
ATOM 1767 N N . ASP A 1 256 ? 16.78677 11.33635 17.90182 1.000 8.96031 256 ASP A N 1
ATOM 1768 C CA . ASP A 1 256 ? 16.61775 12.13774 19.10701 1.000 6.95992 256 ASP A CA 1
ATOM 1769 C C . ASP A 1 256 ? 15.14945 12.38750 19.43937 1.000 6.91377 256 ASP A C 1
ATOM 1770 O O . ASP A 1 256 ? 14.82454 12.64124 20.60837 1.000 7.92085 256 ASP A O 1
ATOM 1775 N N . PHE A 1 257 ? 14.25994 12.31954 18.44186 1.000 6.67341 257 PHE A N 1
ATOM 1776 C CA . PHE A 1 257 ? 12.82853 12.41654 18.71039 1.000 6.73484 257 PHE A CA 1
ATOM 1777 C C . PHE A 1 257 ? 12.38700 11.38466 19.74162 1.000 6.83129 257 PHE A C 1
ATOM 1778 O O . PHE A 1 257 ? 11.59520 11.70222 20.63681 1.000 6.36092 257 PHE A O 1
ATOM 1786 N N . ILE A 1 258 ? 12.92027 10.15311 19.66065 1.000 5.52545 258 ILE A N 1
ATOM 1787 C CA . ILE A 1 258 ? 12.58580 9.14401 20.66818 1.000 7.24105 258 ILE A CA 1
ATOM 1788 C C . ILE A 1 258 ? 13.04895 9.60426 22.04004 1.000 6.96394 258 ILE A C 1
ATOM 1789 O O . ILE A 1 258 ? 12.34276 9.43880 23.04913 1.000 8.14830 258 ILE A O 1
ATOM 1794 N N . ASN A 1 259 ? 14.24237 10.19332 22.10243 1.000 6.41408 259 ASN A N 1
ATOM 1795 C CA . ASN A 1 259 ? 14.78369 10.56580 23.40666 1.000 7.71261 259 ASN A CA 1
ATOM 1796 C C . ASN A 1 259 ? 14.07038 11.78567 23.97122 1.000 8.57727 259 ASN A C 1
ATOM 1797 O O . ASN A 1 259 ? 14.04781 11.97462 25.19348 1.000 8.87534 259 ASN A O 1
ATOM 1802 N N . ILE A 1 260 ? 13.50100 12.62762 23.10367 1.000 8.32099 260 ILE A N 1
ATOM 1803 C CA . ILE A 1 260 ? 12.60959 13.68086 23.58043 1.000 7.23731 260 ILE A CA 1
ATOM 1804 C C . ILE A 1 260 ? 11.41881 13.06736 24.29586 1.000 7.58194 260 ILE A C 1
ATOM 1805 O O . ILE A 1 260 ? 11.03178 13.50985 25.38529 1.000 7.92218 260 ILE A O 1
ATOM 1810 N N . VAL A 1 261 ? 10.82042 12.03655 23.69518 1.000 7.34778 261 VAL A N 1
ATOM 1811 C CA . VAL A 1 261 ? 9.70966 11.34430 24.34425 1.000 5.90747 261 VAL A CA 1
ATOM 1812 C C . VAL A 1 261 ? 10.15100 10.74979 25.67888 1.000 9.52065 261 VAL A C 1
ATOM 1813 O O . VAL A 1 261 ? 9.42833 10.83912 26.68278 1.000 9.74194 261 VAL A O 1
ATOM 1817 N N . ARG A 1 262 ? 11.33468 10.12688 25.71301 1.000 8.13614 262 ARG A N 1
ATOM 1818 C CA . ARG A 1 262 ? 11.82023 9.53711 26.96240 1.000 8.14855 262 ARG A CA 1
ATOM 1819 C C . ARG A 1 262 ? 11.99042 10.58315 28.05246 1.000 13.61571 262 ARG A C 1
ATOM 1820 O O . ARG A 1 262 ? 11.70126 10.31907 29.22777 1.000 14.76770 262 ARG A O 1
ATOM 1828 N N . ASN A 1 263 ? 12.51005 11.75085 27.69657 1.000 10.21577 263 ASN A N 1
ATOM 1829 C CA . ASN A 1 263 ? 12.84113 12.78765 28.66722 1.000 9.59153 263 ASN A CA 1
ATOM 1830 C C . ASN A 1 263 ? 11.66054 13.69992 28.97893 1.000 15.08996 263 ASN A C 1
ATOM 1831 O O . ASN A 1 263 ? 11.79636 14.60383 29.81124 1.000 14.92123 263 ASN A O 1
ATOM 1836 N N . SER A 1 264 ? 10.51647 13.48434 28.34386 1.000 14.05391 264 SER A N 1
ATOM 1837 C CA . SER A 1 264 ? 9.35661 14.34425 28.56323 1.000 13.98597 264 SER A CA 1
ATOM 1838 C C . SER A 1 264 ? 8.54668 13.88306 29.76919 1.000 22.47776 264 SER A C 1
ATOM 1839 O O . SER A 1 264 ? 7.50721 14.46566 30.07060 1.000 22.64402 264 SER A O 1
#

Sequence (251 aa):
GRTAIIAGNWKMNYGPREAAKFVQEIQPALSEALQAPGSPLCILCPPAISLAAVRAVLDIQIELGAQNMYFEEKGAFTGEISPNMVHELCTTVILGHSERRTYFGETDELVNKKTLAALRHELRPIVCIGENEQQHESGETAHIITTQVRASLANLTSEQAREIVIAYEPIWAIGTGKAATGEIANNVIRQIRQEYQAIYGAEAASVVRILYGGSVTSDNIAEFMAYPDIDGALVGGASLKPDFINIVRNS

Solvent-accessible surface area: 10719 Å² total; per-residue (Å²): 131,66,80,22,0,0,0,0,7,1,47,183,60,68,27,59,76,96,0,20,43,12,0,109,130,4,58,85,44,0,43,70,20,31,86,54,138,82,34,10,36,1,0,1,0,0,21,51,136,0,6,62,25,0,59,63,24,34,95,183,124,17,38,0,0,0,40,29,1,47,43,74,92,163,58,104,78,148,76,72,50,7,0,59,103,3,89,139,55,6,52,0,0,0,1,1,8,11,49,66,37,83,162,127,54,14,68,24,107,43,0,9,104,3,0,21,9,0,7,154,32,135,4,54,0,0,0,3,4,8,0,52,60,75,52,71,93,88,65,28,17,55,123,31,0,67,62,21,0,52,27,0,0,26,102,14,77,98,67,26,0,38,85,0,0,0,0,0,10,0,52,53,0,31,77,85,71,54,31,4,72,1,62,63,0,24,102,9,0,133,40,0,23,118,17,0,81,89,85,45,32,68,77,12,3,58,63,0,32,0,0,0,0,4,27,3,50,10,140,28,0,56,84,1,39,81,67,113,15,4,7,0,0,2,0,17,50,12,1,34,119,94,42,0,11,50,0,6,138,63,37

Organism: NCBI:txid485913

Radius of gyration: 16.89 Å; Cα contacts (8 Å, |Δi|>4): 528; chains: 1; bounding box: 37×50×42 Å